Protein AF-A0AAV8Y360-F1 (afdb_monomer)

pLDDT: mean 82.11, std 10.15, range [37.44, 94.19]

Secondary structure (DSSP, 8-state):
--HHHHHHHHHHHHHHHHHHHHTT---HHHHHHHHHHHHHHHHHHHHGGGHHHHHHHHHHHHTTTS-HHHHHHHHH--GGGT--HHHHHHHHHTHHHHHHHHHHHHHHHS-GGGGGSHHHHTS-HHHHHHHHHHHHHHHHHHHHHHHHHHHHHHHHTTSS---GGG-EETTTEE-------------HHHHHHHHHHHHHHHHHHHHHHH-SHHHHHHHHHHTTTHHHHHHHHHHHHHHHHHHHHHHHHHHHHHHHHHHHHHHHHHT--

Mean predicted aligned error: 10.4 Å

Nearest PDB structures (foldseek):
  8erc-assembly1_A  TM=7.992E-01  e=5.474E-08  Homo sapiens
  3syv-assembly1_A  TM=2.009E-01  e=7.291E+00  Mus musculus

Structure (mmCIF, N/CA/C/O backbone):
data_AF-A0AAV8Y360-F1
#
_entry.id   AF-A0AAV8Y360-F1
#
loop_
_atom_site.group_PDB
_atom_site.id
_atom_site.type_symbol
_atom_site.label_atom_id
_atom_site.label_alt_id
_atom_site.label_comp_id
_atom_site.label_asym_id
_atom_site.label_entity_id
_atom_site.label_seq_id
_atom_site.pdbx_PDB_ins_code
_atom_site.Cartn_x
_atom_site.Cartn_y
_atom_site.Cartn_z
_atom_site.occupancy
_atom_site.B_iso_or_equiv
_atom_site.auth_seq_id
_atom_site.auth_comp_id
_atom_site.auth_asym_id
_atom_site.auth_atom_id
_atom_site.pdbx_PDB_model_num
ATOM 1 N N . MET A 1 1 ? -9.866 -17.337 -14.741 1.00 56.38 1 MET A N 1
ATOM 2 C CA . MET A 1 1 ? -9.796 -17.182 -13.273 1.00 56.38 1 MET A CA 1
ATOM 3 C C . MET A 1 1 ? -9.300 -18.501 -12.722 1.00 56.38 1 MET A C 1
ATOM 5 O O . MET A 1 1 ? -9.898 -19.520 -13.051 1.00 56.38 1 MET A O 1
ATOM 9 N N . ASN A 1 2 ? -8.164 -18.512 -12.027 1.00 79.94 2 ASN A N 1
ATOM 10 C CA . ASN A 1 2 ? -7.576 -19.758 -11.538 1.00 79.94 2 ASN A CA 1
ATOM 11 C C . ASN A 1 2 ? -8.386 -20.296 -10.351 1.00 79.94 2 ASN A C 1
ATOM 13 O O . ASN A 1 2 ? -9.113 -19.543 -9.704 1.00 79.94 2 ASN A O 1
ATOM 17 N N . ARG A 1 3 ? -8.254 -21.593 -10.045 1.00 79.94 3 ARG A N 1
ATOM 18 C CA . ARG A 1 3 ? -8.931 -22.223 -8.895 1.00 79.94 3 ARG A CA 1
ATOM 19 C C . ARG A 1 3 ? -8.648 -21.464 -7.591 1.00 79.94 3 ARG A C 1
ATOM 21 O O . ARG A 1 3 ? -9.573 -21.195 -6.834 1.00 79.94 3 ARG A O 1
ATOM 28 N N . GLU A 1 4 ? -7.400 -21.047 -7.400 1.00 78.38 4 GLU A N 1
ATOM 29 C CA . GLU A 1 4 ? -6.956 -20.254 -6.246 1.00 78.38 4 GLU A CA 1
ATOM 30 C C . GLU A 1 4 ? -7.661 -18.895 -6.150 1.00 78.38 4 GLU A C 1
ATOM 32 O O . GLU A 1 4 ? -8.083 -18.485 -5.071 1.00 78.38 4 GLU A O 1
ATOM 37 N N . ASP A 1 5 ? -7.862 -18.215 -7.284 1.00 78.31 5 ASP A N 1
ATOM 38 C CA . ASP A 1 5 ? -8.538 -16.914 -7.316 1.00 78.31 5 ASP A CA 1
ATOM 39 C C . ASP A 1 5 ? -10.009 -17.048 -6.890 1.00 78.31 5 ASP A C 1
ATOM 41 O O . ASP A 1 5 ? -10.537 -16.190 -6.184 1.00 78.31 5 ASP A O 1
ATOM 45 N N . VAL A 1 6 ? -10.666 -18.144 -7.294 1.00 83.19 6 VAL A N 1
ATOM 46 C CA . VAL A 1 6 ? -12.053 -18.445 -6.909 1.00 83.19 6 VAL A CA 1
ATOM 47 C C . VAL A 1 6 ? -12.140 -18.753 -5.417 1.00 83.19 6 VAL A C 1
ATOM 49 O O . VAL A 1 6 ? -12.984 -18.178 -4.733 1.00 83.19 6 VAL A O 1
ATOM 52 N N . VAL A 1 7 ? -11.251 -19.605 -4.894 1.00 85.88 7 VAL A N 1
ATOM 53 C CA . VAL A 1 7 ? -11.198 -19.930 -3.458 1.00 85.88 7 VAL A CA 1
ATOM 54 C C . VAL A 1 7 ? -10.973 -18.664 -2.630 1.00 85.88 7 VAL A C 1
ATOM 56 O O . VAL A 1 7 ? -11.700 -18.425 -1.664 1.00 85.88 7 VAL A O 1
ATOM 59 N N . TYR A 1 8 ? -10.037 -17.807 -3.043 1.00 80.94 8 TYR A N 1
ATOM 60 C CA . TYR A 1 8 ? -9.763 -16.536 -2.378 1.00 80.94 8 TYR A CA 1
ATOM 61 C C . TYR A 1 8 ? -10.980 -15.601 -2.390 1.00 80.94 8 TYR A C 1
ATOM 63 O O . TYR A 1 8 ? -11.356 -15.066 -1.346 1.00 80.94 8 TYR A O 1
ATOM 71 N N . LEU A 1 9 ? -11.637 -15.434 -3.543 1.00 82.31 9 LEU A N 1
ATOM 72 C CA . LEU A 1 9 ? -12.831 -14.594 -3.667 1.00 82.31 9 LEU A CA 1
ATOM 73 C C . LEU A 1 9 ? -13.979 -15.114 -2.786 1.00 82.31 9 LEU A C 1
ATOM 75 O O . LEU A 1 9 ? -14.618 -14.333 -2.081 1.00 82.31 9 LEU A O 1
ATOM 79 N N . CYS A 1 10 ? -14.218 -16.429 -2.784 1.00 87.69 10 CYS A N 1
ATOM 80 C CA . CYS A 1 10 ? -15.244 -17.062 -1.957 1.00 87.69 10 CYS A CA 1
ATOM 81 C C . CYS A 1 10 ? -14.972 -16.869 -0.461 1.00 87.69 10 CYS A C 1
ATOM 83 O O . CYS A 1 10 ? -15.883 -16.496 0.277 1.00 87.69 10 CYS A O 1
ATOM 85 N N . LEU A 1 11 ? -13.728 -17.064 -0.012 1.00 87.94 11 LEU A N 1
ATOM 86 C CA . LEU A 1 11 ? -13.339 -16.832 1.382 1.00 87.94 11 LEU A CA 1
ATOM 87 C C . LEU A 1 11 ? -13.484 -15.363 1.786 1.00 87.94 11 LEU A C 1
ATOM 89 O O . LEU A 1 11 ? -13.881 -15.064 2.914 1.00 87.94 11 LEU A O 1
ATOM 93 N N . LEU A 1 12 ? -13.200 -14.436 0.872 1.00 85.62 12 LEU A N 1
ATOM 94 C CA . LEU A 1 12 ? -13.319 -13.006 1.132 1.00 85.62 12 LEU A CA 1
ATOM 95 C C . LEU A 1 12 ? -14.789 -12.580 1.264 1.00 85.62 12 LEU A C 1
ATOM 97 O O . LEU A 1 12 ? -15.142 -11.872 2.209 1.00 85.62 12 LEU A O 1
ATOM 101 N N . LEU A 1 13 ? -15.662 -13.080 0.385 1.00 88.19 13 LEU A N 1
ATOM 102 C CA . LEU A 1 13 ? -17.112 -12.884 0.490 1.00 88.19 13 LEU A CA 1
ATOM 103 C C . LEU A 1 13 ? -17.672 -13.517 1.770 1.00 88.19 13 LEU A C 1
ATOM 105 O O . LEU A 1 13 ? -18.431 -12.871 2.493 1.00 88.19 13 LEU A O 1
ATOM 109 N N . PHE A 1 14 ? -17.244 -14.739 2.099 1.00 91.56 14 PHE A N 1
ATOM 110 C CA . PHE A 1 14 ? -17.588 -15.392 3.361 1.00 91.56 14 PHE A CA 1
ATOM 111 C C . PHE A 1 14 ? -17.178 -14.541 4.568 1.00 91.56 14 PHE A C 1
ATOM 113 O O . PHE A 1 14 ? -17.995 -14.310 5.454 1.00 91.56 14 PHE A O 1
ATOM 120 N N . SER A 1 15 ? -15.953 -14.008 4.582 1.00 89.94 15 SER A N 1
ATOM 121 C CA . SER A 1 15 ? -15.444 -13.172 5.678 1.00 89.94 15 SER A CA 1
ATOM 122 C C . SER A 1 15 ? -16.265 -11.895 5.862 1.00 89.94 15 SER A C 1
ATOM 124 O O . SER A 1 15 ? -16.499 -11.457 6.987 1.00 89.94 15 SER A O 1
ATOM 126 N N . MET A 1 16 ? -16.750 -11.317 4.764 1.00 88.31 16 MET A N 1
ATOM 127 C CA . MET A 1 16 ? -17.602 -10.132 4.784 1.00 88.31 16 MET A CA 1
ATOM 128 C C . MET A 1 16 ? -18.986 -10.426 5.388 1.00 88.31 16 MET A C 1
ATOM 130 O O . MET A 1 16 ? -19.471 -9.681 6.241 1.00 88.31 16 MET A O 1
ATOM 134 N N . VAL A 1 17 ? -19.609 -11.543 4.994 1.00 90.31 17 VAL A N 1
ATOM 135 C CA . VAL A 1 17 ? -20.896 -12.001 5.553 1.00 90.31 17 VAL A CA 1
ATOM 136 C C . VAL A 1 17 ? -20.739 -12.390 7.025 1.00 90.31 17 VAL A C 1
ATOM 138 O O . VAL A 1 17 ? -21.556 -12.009 7.870 1.00 90.31 17 VAL A O 1
ATOM 141 N N . PHE A 1 18 ? -19.656 -13.098 7.348 1.00 91.62 18 PHE A N 1
ATOM 142 C CA . PHE A 1 18 ? -19.306 -13.463 8.711 1.00 91.62 18 PHE A CA 1
ATOM 143 C C . PHE A 1 18 ? -19.107 -12.223 9.585 1.00 91.62 18 PHE A C 1
ATOM 145 O O . PHE A 1 18 ? -19.614 -12.206 10.699 1.00 91.62 18 PHE A O 1
ATOM 152 N N . GLY A 1 19 ? -18.474 -11.158 9.081 1.00 86.94 19 GLY A N 1
ATOM 153 C CA . GLY A 1 19 ? -18.311 -9.891 9.803 1.00 86.94 19 GLY A CA 1
ATOM 154 C C . GLY A 1 19 ? -19.639 -9.300 10.292 1.00 86.94 19 GLY A C 1
ATOM 155 O O . GLY A 1 19 ? -19.760 -8.918 11.458 1.00 86.94 19 GLY A O 1
ATOM 156 N N . VAL A 1 20 ? -20.677 -9.320 9.447 1.00 86.38 20 VAL A N 1
ATOM 157 C CA . VAL A 1 20 ? -22.027 -8.853 9.816 1.00 86.38 20 VAL A CA 1
ATOM 158 C C . VAL A 1 20 ? -22.647 -9.716 10.921 1.00 86.38 20 VAL A C 1
ATOM 160 O O . VAL A 1 20 ? -23.300 -9.190 11.825 1.00 86.38 20 VAL A O 1
ATOM 163 N N . CYS A 1 21 ? -22.434 -11.033 10.874 1.00 87.75 21 CYS A N 1
ATOM 164 C CA . CYS A 1 21 ? -22.911 -11.960 11.903 1.00 87.75 21 CYS A CA 1
ATOM 165 C C . CYS A 1 21 ? -22.134 -11.790 13.216 1.00 87.75 21 CYS A C 1
ATOM 167 O O . CYS A 1 21 ? -22.728 -11.687 14.288 1.00 87.75 21 CYS A O 1
ATOM 169 N N . TYR A 1 22 ? -20.811 -11.678 13.123 1.00 87.88 22 TYR A N 1
ATOM 170 C CA . TYR A 1 22 ? -19.878 -11.504 14.232 1.00 87.88 22 TYR A CA 1
ATOM 171 C C . TYR A 1 22 ? -20.180 -10.248 15.055 1.00 87.88 22 TYR A C 1
ATOM 173 O O . TYR A 1 22 ? -20.083 -10.245 16.282 1.00 87.88 22 TYR A O 1
ATOM 181 N N . ARG A 1 23 ? -20.638 -9.188 14.388 1.00 81.81 23 ARG A N 1
ATOM 182 C CA . ARG A 1 23 ? -21.063 -7.935 15.016 1.00 81.81 23 ARG A CA 1
ATOM 183 C C . ARG A 1 23 ? -22.310 -8.072 15.903 1.00 81.81 23 ARG A C 1
ATOM 185 O O . ARG A 1 23 ? -22.506 -7.233 16.777 1.00 81.81 23 ARG A O 1
ATOM 192 N N . ARG A 1 24 ? -23.142 -9.105 15.714 1.00 82.62 24 ARG A N 1
ATOM 193 C CA . ARG A 1 24 ? -24.347 -9.349 16.534 1.00 82.62 24 ARG A CA 1
ATOM 194 C C . ARG A 1 24 ? -24.052 -10.064 17.857 1.00 82.62 24 ARG A C 1
ATOM 196 O O . ARG A 1 24 ? -24.928 -10.116 18.715 1.00 82.62 24 ARG A O 1
ATOM 203 N N . ILE A 1 25 ? -22.845 -10.601 18.039 1.00 85.06 25 ILE A N 1
ATOM 204 C CA . ILE A 1 25 ? -22.447 -11.304 19.264 1.00 85.06 25 ILE A CA 1
ATOM 205 C C . ILE A 1 25 ? -22.145 -10.274 20.363 1.00 85.06 25 ILE A C 1
ATOM 207 O O . ILE A 1 25 ? -21.248 -9.445 20.210 1.00 85.06 25 ILE A O 1
ATOM 211 N N . HIS A 1 26 ? -22.891 -10.336 21.471 1.00 80.56 26 HIS A N 1
ATOM 212 C CA . HIS A 1 26 ? -22.741 -9.417 22.608 1.00 80.56 26 HIS A CA 1
ATOM 213 C C . HIS A 1 26 ? -21.736 -9.911 23.661 1.00 80.56 26 HIS A C 1
ATOM 215 O O . HIS A 1 26 ? -21.105 -9.105 24.339 1.00 80.56 26 HIS A O 1
ATOM 221 N N . ASP A 1 27 ? -21.583 -11.230 23.801 1.00 87.69 27 ASP A N 1
ATOM 222 C CA . ASP A 1 27 ? -20.675 -11.837 24.775 1.00 87.69 27 ASP A CA 1
ATOM 223 C C . ASP A 1 27 ? -19.214 -11.716 24.310 1.00 87.69 27 ASP A C 1
ATOM 225 O O . ASP A 1 27 ? -18.841 -12.206 23.241 1.00 87.69 27 ASP A O 1
ATOM 229 N N . VAL A 1 28 ? -18.385 -11.059 25.124 1.00 85.75 28 VAL A N 1
ATOM 230 C CA . VAL A 1 28 ? -16.983 -10.755 24.815 1.00 85.75 28 VAL A CA 1
ATOM 231 C C . VAL A 1 28 ? -16.128 -12.020 24.725 1.00 85.75 28 VAL A C 1
ATOM 233 O O . VAL A 1 28 ? -15.262 -12.106 23.850 1.00 85.75 28 VAL A 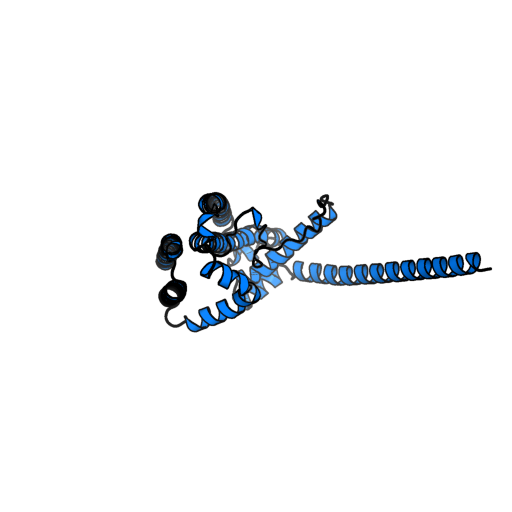O 1
ATOM 236 N N . ASP A 1 29 ? -16.343 -13.005 25.595 1.00 87.19 29 ASP A N 1
ATOM 237 C CA . ASP A 1 29 ? -15.501 -14.202 25.637 1.00 87.19 29 ASP A CA 1
ATOM 238 C C . ASP A 1 29 ? -15.886 -15.188 24.537 1.00 87.19 29 ASP A C 1
ATOM 240 O O . ASP A 1 29 ? -15.009 -15.776 23.893 1.00 87.19 29 ASP A O 1
ATOM 244 N N . TYR A 1 30 ? -17.181 -15.282 24.225 1.00 88.44 30 TYR A N 1
ATOM 245 C CA . TYR A 1 30 ? -17.639 -16.011 23.045 1.00 88.44 30 TYR A CA 1
ATOM 246 C C . TYR A 1 30 ? -17.145 -15.352 21.748 1.00 88.44 30 TYR A C 1
ATOM 248 O O . TYR A 1 30 ? -16.665 -16.038 20.841 1.00 88.44 30 TYR A O 1
ATOM 256 N N . LYS A 1 31 ? -17.171 -14.015 21.672 1.00 87.31 31 LYS A N 1
ATOM 257 C CA . LYS A 1 31 ? -16.680 -13.241 20.520 1.00 87.31 31 LYS A CA 1
ATOM 258 C C . LYS A 1 31 ? -15.180 -13.451 20.280 1.00 87.31 31 LYS A C 1
ATOM 260 O O . LYS A 1 31 ? -14.772 -13.708 19.151 1.00 87.31 31 LYS A O 1
ATOM 265 N N . LYS A 1 32 ? -14.353 -13.443 21.332 1.00 89.12 32 LYS A N 1
ATOM 266 C CA . LYS A 1 32 ? -12.912 -13.751 21.220 1.00 89.12 32 LYS A CA 1
ATOM 267 C C . LYS A 1 32 ? -12.664 -15.157 20.669 1.00 89.12 32 LYS A C 1
ATOM 269 O O . LYS A 1 32 ? -11.891 -15.310 19.725 1.00 89.12 32 LYS A O 1
ATOM 274 N N . LYS A 1 33 ? -13.316 -16.177 21.246 1.00 90.44 33 LYS A N 1
ATOM 275 C CA . LYS A 1 33 ? -13.124 -17.585 20.850 1.00 90.44 33 LYS A CA 1
ATOM 276 C C . LYS A 1 33 ? -13.570 -17.833 19.411 1.00 90.44 33 LYS A C 1
ATOM 278 O O . LYS A 1 33 ? -12.832 -18.440 18.642 1.00 90.44 33 LYS A O 1
ATOM 283 N N . THR A 1 34 ? -14.744 -17.329 19.037 1.00 90.75 34 THR A N 1
ATOM 284 C CA . THR A 1 34 ? -15.279 -17.477 17.674 1.00 90.75 34 THR A CA 1
ATOM 285 C C . THR A 1 34 ? -14.431 -16.748 16.636 1.00 90.75 34 THR A C 1
ATOM 287 O O . THR A 1 34 ? -14.108 -17.336 15.608 1.00 90.75 34 THR A O 1
ATOM 290 N N . GLY A 1 35 ? -14.002 -15.512 16.915 1.00 88.31 35 GLY A N 1
ATOM 291 C CA . GLY A 1 35 ? -13.119 -14.759 16.021 1.00 88.31 35 GLY A CA 1
ATOM 292 C C . GLY A 1 35 ? -11.764 -15.444 15.812 1.00 88.31 35 GLY A C 1
ATOM 293 O O . GLY A 1 35 ? -11.301 -15.555 14.678 1.00 88.31 35 GLY A O 1
ATOM 294 N N . ALA A 1 36 ? -11.158 -15.960 16.888 1.00 89.62 36 ALA A N 1
ATOM 295 C CA . ALA A 1 36 ? -9.893 -16.691 16.815 1.00 89.62 36 ALA A CA 1
ATOM 296 C C . ALA A 1 36 ? -10.025 -18.012 16.041 1.00 89.62 36 ALA A C 1
ATOM 298 O O . ALA A 1 36 ? -9.193 -18.300 15.182 1.00 89.62 36 ALA A O 1
ATOM 299 N N . LEU A 1 37 ? -11.083 -18.787 16.306 1.00 92.75 37 LEU A N 1
ATOM 300 C CA . LEU A 1 37 ? -11.334 -20.063 15.635 1.00 92.75 37 LEU A CA 1
ATOM 301 C C . LEU A 1 37 ? -11.537 -19.874 14.128 1.00 92.75 37 LEU A C 1
ATOM 303 O O . LEU A 1 37 ? -10.883 -20.544 13.334 1.00 92.75 37 LEU A O 1
ATOM 307 N N . VAL A 1 38 ? -12.409 -18.941 13.733 1.00 91.94 38 VAL A N 1
ATOM 308 C CA . VAL A 1 38 ? -12.700 -18.676 12.316 1.00 91.94 38 VAL A CA 1
ATOM 309 C C . VAL A 1 38 ? -11.475 -18.112 11.600 1.00 91.94 38 VAL A C 1
ATOM 311 O O . VAL A 1 38 ? -11.163 -18.553 10.498 1.00 91.94 38 VAL A O 1
ATOM 314 N N . GLY A 1 39 ? -10.732 -17.197 12.232 1.00 88.50 39 GLY A N 1
ATOM 315 C CA . GLY A 1 39 ? -9.494 -16.661 11.666 1.00 88.50 39 GLY A CA 1
ATOM 316 C C . GLY A 1 39 ? -8.432 -17.739 11.431 1.00 88.50 39 GLY A C 1
ATOM 317 O O . GLY A 1 39 ? -7.847 -17.798 10.351 1.00 88.50 39 GLY A O 1
ATOM 318 N N . LEU A 1 40 ? -8.215 -18.628 12.405 1.00 88.88 40 LEU A N 1
ATOM 319 C CA . LEU A 1 40 ? -7.247 -19.723 12.288 1.00 88.88 40 LEU A CA 1
ATOM 320 C C . LEU A 1 40 ? -7.668 -20.736 11.216 1.00 88.88 40 LEU A C 1
ATOM 322 O O . LEU A 1 40 ? -6.831 -21.177 10.433 1.00 88.88 40 LEU A O 1
ATOM 326 N N . LEU A 1 41 ? -8.965 -21.041 11.130 1.00 90.75 41 LEU A N 1
ATOM 327 C CA . LEU A 1 41 ? -9.524 -21.920 10.106 1.00 90.75 41 LEU A CA 1
ATOM 328 C C . LEU A 1 41 ? -9.324 -21.335 8.698 1.00 90.75 41 LEU A C 1
ATOM 330 O O . LEU A 1 41 ? -8.865 -22.046 7.809 1.00 90.75 41 LEU A O 1
ATOM 334 N N . ILE A 1 42 ? -9.581 -20.036 8.500 1.00 88.69 42 ILE A N 1
ATOM 335 C CA . ILE A 1 42 ? -9.333 -19.359 7.214 1.00 88.69 42 ILE A CA 1
ATOM 336 C C . ILE A 1 42 ? -7.846 -19.420 6.844 1.00 88.69 42 ILE A C 1
ATOM 338 O O . ILE A 1 42 ? -7.516 -19.752 5.707 1.00 88.69 42 ILE A O 1
ATOM 342 N N . ILE A 1 43 ? -6.940 -19.144 7.790 1.00 87.38 43 ILE A N 1
ATOM 343 C CA . ILE A 1 43 ? -5.489 -19.208 7.543 1.00 87.38 43 ILE A CA 1
ATOM 344 C C . ILE A 1 43 ? -5.068 -20.625 7.148 1.00 87.38 43 ILE A C 1
ATOM 346 O O . ILE A 1 43 ? -4.301 -20.787 6.201 1.00 87.38 43 ILE A O 1
ATOM 350 N N . PHE A 1 44 ? -5.594 -21.641 7.831 1.00 86.50 44 PHE A N 1
ATOM 351 C CA . PHE A 1 44 ? -5.293 -23.037 7.533 1.00 86.50 44 PHE A CA 1
ATOM 352 C C . PHE A 1 44 ? -5.783 -23.451 6.139 1.00 86.50 44 PHE A C 1
ATOM 354 O O . PHE A 1 44 ? -5.036 -24.092 5.403 1.00 86.50 44 PHE A O 1
ATOM 361 N N . ILE A 1 45 ? -6.994 -23.035 5.744 1.00 85.88 45 ILE A N 1
ATOM 362 C CA . ILE A 1 45 ? -7.537 -23.300 4.402 1.00 85.88 45 ILE A CA 1
ATOM 363 C C . ILE A 1 45 ? -6.690 -22.629 3.313 1.00 85.88 45 ILE A C 1
ATOM 365 O O . ILE A 1 45 ? -6.438 -23.245 2.283 1.00 85.88 45 ILE A O 1
ATOM 369 N N . VAL A 1 46 ? -6.253 -21.382 3.522 1.00 82.75 46 VAL A N 1
ATOM 370 C CA . VAL A 1 46 ? -5.506 -20.621 2.502 1.00 82.75 46 VAL A CA 1
ATOM 371 C C . VAL A 1 46 ? -4.049 -21.074 2.391 1.00 82.75 46 VAL A C 1
ATOM 373 O O . VAL A 1 46 ? -3.532 -21.189 1.285 1.00 82.75 46 VAL A O 1
ATOM 376 N N . SER A 1 47 ? -3.368 -21.309 3.517 1.00 80.56 47 SER A N 1
ATOM 377 C CA . SER A 1 47 ? -1.912 -21.530 3.537 1.00 80.56 47 SER A CA 1
ATOM 378 C C . SER A 1 47 ? -1.477 -22.982 3.723 1.00 80.56 47 SER A C 1
ATOM 380 O O . SER A 1 47 ? -0.292 -23.278 3.543 1.00 80.56 47 SER A O 1
ATOM 382 N N . GLY A 1 48 ? -2.372 -23.890 4.125 1.00 81.25 48 GLY A N 1
ATOM 383 C CA . GLY A 1 48 ? -2.026 -25.285 4.405 1.00 81.25 48 GLY A CA 1
ATOM 384 C C . GLY A 1 48 ? -0.820 -25.416 5.352 1.00 81.25 48 GLY A C 1
ATOM 385 O O . GLY A 1 48 ? -0.794 -24.831 6.438 1.00 81.25 48 GLY A O 1
ATOM 386 N N . LEU A 1 49 ? 0.220 -26.147 4.929 1.00 71.50 49 LEU A N 1
ATOM 387 C CA . LEU A 1 49 ? 1.437 -26.417 5.718 1.00 71.50 49 LEU A CA 1
ATOM 388 C C . LEU A 1 49 ? 2.312 -25.174 5.990 1.00 71.50 49 LEU A C 1
ATOM 390 O O . LEU A 1 49 ? 3.063 -25.160 6.962 1.00 71.50 49 LEU A O 1
ATOM 394 N N . HIS A 1 50 ? 2.179 -24.095 5.210 1.00 79.44 50 HIS A N 1
ATOM 395 C CA . HIS A 1 50 ? 2.931 -22.847 5.418 1.00 79.44 50 HIS A CA 1
ATOM 396 C C . HIS A 1 50 ? 2.232 -21.849 6.363 1.00 79.44 50 HIS A C 1
ATOM 398 O O . HIS A 1 50 ? 2.638 -20.688 6.465 1.00 79.44 50 HIS A O 1
ATOM 404 N N . SER A 1 51 ? 1.205 -22.288 7.101 1.00 79.00 51 SER A N 1
ATOM 405 C CA . SER A 1 51 ? 0.418 -21.441 8.013 1.00 79.00 51 SER A CA 1
ATOM 406 C C . SER A 1 51 ? 1.264 -20.698 9.058 1.00 79.00 51 SER A C 1
ATOM 408 O O . SER A 1 51 ? 0.987 -19.539 9.368 1.00 79.00 51 SER A O 1
ATOM 410 N N . VAL A 1 52 ? 2.339 -21.317 9.559 1.00 83.75 52 VAL A N 1
ATOM 411 C CA . VAL A 1 52 ? 3.214 -20.715 10.584 1.00 83.75 52 VAL A CA 1
ATOM 412 C C . VAL A 1 52 ? 3.961 -19.493 10.048 1.00 83.75 52 VAL A C 1
ATOM 414 O O . VAL A 1 52 ? 3.996 -18.453 10.704 1.00 83.75 52 VAL A O 1
ATOM 417 N N . HIS A 1 53 ? 4.509 -19.583 8.833 1.00 83.94 53 HIS A N 1
ATOM 418 C CA . HIS A 1 53 ? 5.217 -18.465 8.207 1.00 83.9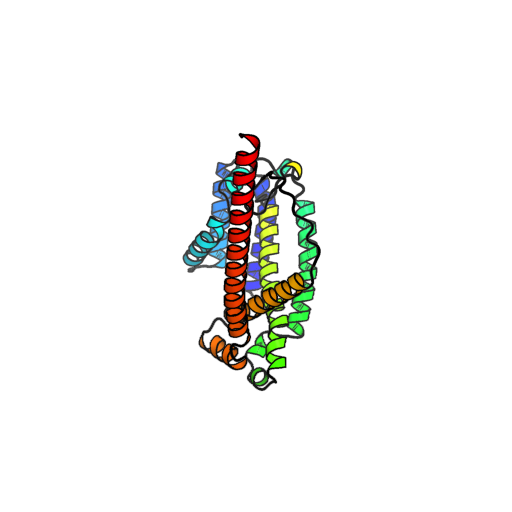4 53 HIS A CA 1
ATOM 419 C C . HIS A 1 53 ? 4.290 -17.254 8.016 1.00 83.94 53 HIS A C 1
ATOM 421 O O . HIS A 1 53 ? 4.679 -16.111 8.272 1.00 83.94 53 HIS A O 1
ATOM 427 N N . VAL A 1 54 ? 3.037 -17.499 7.619 1.00 83.88 54 VAL A N 1
ATOM 428 C CA . VAL A 1 54 ? 2.038 -16.437 7.436 1.00 83.88 54 VAL A CA 1
ATOM 429 C C . VAL A 1 54 ? 1.664 -15.783 8.763 1.00 83.88 54 VAL A C 1
ATOM 431 O O . VAL A 1 54 ? 1.627 -14.556 8.833 1.00 83.88 54 VAL A O 1
ATOM 434 N N . LEU A 1 55 ? 1.472 -16.560 9.831 1.00 84.81 55 LEU A N 1
ATOM 435 C CA . LEU A 1 55 ? 1.192 -16.016 11.163 1.00 84.81 55 LEU A CA 1
ATOM 436 C C . LEU A 1 55 ? 2.322 -15.114 11.672 1.00 84.81 55 LEU A C 1
ATOM 438 O O . LEU A 1 55 ? 2.055 -13.998 12.120 1.00 84.81 55 LEU A O 1
ATOM 442 N N . ILE A 1 56 ? 3.577 -15.558 11.549 1.00 87.88 56 ILE A N 1
ATOM 443 C CA . ILE A 1 56 ? 4.752 -14.767 11.947 1.00 87.88 56 ILE A CA 1
ATOM 444 C C . ILE A 1 56 ? 4.818 -13.466 11.139 1.00 87.88 56 ILE A C 1
ATOM 446 O O . ILE A 1 56 ? 4.970 -12.382 11.705 1.00 87.88 56 ILE A O 1
ATOM 450 N N . THR A 1 57 ? 4.637 -13.555 9.819 1.00 85.50 57 THR A N 1
ATOM 451 C CA . THR A 1 57 ? 4.679 -12.389 8.926 1.00 85.50 57 THR A CA 1
ATOM 452 C C . THR A 1 57 ? 3.580 -11.380 9.261 1.00 85.50 57 THR A C 1
ATOM 454 O O . THR A 1 57 ? 3.839 -10.177 9.310 1.00 85.50 57 THR A O 1
ATOM 457 N N . VAL A 1 58 ? 2.355 -11.842 9.526 1.00 83.31 58 VAL A N 1
ATOM 458 C CA . VAL A 1 58 ? 1.236 -10.970 9.910 1.00 83.31 58 VAL A CA 1
ATOM 459 C C . VAL A 1 58 ? 1.492 -10.324 11.267 1.00 83.31 58 VAL A C 1
ATOM 461 O O . VAL A 1 58 ? 1.268 -9.125 11.411 1.00 83.31 58 VAL A O 1
ATOM 464 N N . PHE A 1 59 ? 2.003 -11.072 12.245 1.00 84.81 59 PHE A N 1
ATOM 465 C CA . PHE A 1 59 ? 2.297 -10.539 13.573 1.00 84.81 59 PHE A CA 1
ATOM 466 C C . PHE A 1 59 ? 3.327 -9.405 13.514 1.00 84.81 59 PHE A C 1
ATOM 468 O O . PHE A 1 59 ? 3.067 -8.312 14.016 1.00 84.81 59 PHE A O 1
ATOM 475 N N . ILE A 1 60 ? 4.450 -9.622 12.822 1.00 87.12 60 ILE A N 1
ATOM 476 C CA . ILE A 1 60 ? 5.508 -8.613 12.664 1.00 87.12 60 ILE A CA 1
ATOM 477 C C . ILE A 1 60 ? 4.977 -7.364 11.950 1.00 87.12 60 ILE A C 1
ATOM 479 O O . ILE A 1 60 ? 5.269 -6.242 12.363 1.00 87.12 60 ILE A O 1
ATOM 483 N N . ASN A 1 61 ? 4.177 -7.541 10.894 1.00 80.38 61 ASN A N 1
ATOM 484 C CA . ASN A 1 61 ? 3.715 -6.421 10.077 1.00 80.38 61 ASN A CA 1
ATOM 485 C C . ASN A 1 61 ? 2.511 -5.677 10.660 1.00 80.38 61 ASN A C 1
ATOM 487 O O . ASN A 1 61 ? 2.406 -4.480 10.436 1.00 80.38 61 ASN A O 1
ATOM 491 N N . ALA A 1 62 ? 1.592 -6.331 11.373 1.00 76.88 62 ALA A N 1
ATOM 492 C CA . ALA A 1 62 ? 0.352 -5.706 11.844 1.00 76.88 62 ALA A CA 1
ATOM 493 C C . ALA A 1 62 ? 0.458 -5.169 13.279 1.00 76.88 62 ALA A C 1
ATOM 495 O O . ALA A 1 62 ? -0.097 -4.108 13.582 1.00 76.88 62 ALA A O 1
ATOM 496 N N . CYS A 1 63 ? 1.185 -5.866 14.157 1.00 77.88 63 CYS A N 1
ATOM 497 C CA . CYS A 1 63 ? 1.259 -5.534 15.581 1.00 77.88 63 CYS A CA 1
ATOM 498 C C . CYS A 1 63 ? 1.779 -4.107 15.873 1.00 77.88 63 CYS A C 1
ATOM 500 O O . CYS A 1 63 ? 1.233 -3.469 16.773 1.00 77.88 63 CYS A O 1
ATOM 502 N N . PRO A 1 64 ? 2.749 -3.536 15.124 1.00 79.19 64 PRO A N 1
ATOM 503 C CA . PRO A 1 64 ? 3.224 -2.170 15.375 1.00 79.19 64 PRO A CA 1
ATOM 504 C C . PRO A 1 64 ? 2.198 -1.071 15.060 1.00 79.19 64 PRO A C 1
ATOM 506 O O . PRO A 1 64 ? 2.277 0.028 15.613 1.00 79.19 64 PRO A O 1
ATOM 509 N N . TYR A 1 65 ? 1.248 -1.334 14.157 1.00 75.25 65 TYR A N 1
ATOM 510 C CA . TYR A 1 65 ? 0.301 -0.321 13.677 1.00 75.25 65 TYR A CA 1
ATOM 511 C C . TYR A 1 65 ? -1.021 -0.325 14.445 1.00 75.25 65 TYR A C 1
ATOM 513 O O . TYR A 1 65 ? -1.684 0.712 14.524 1.00 75.25 65 TYR A O 1
ATOM 521 N N . TYR A 1 66 ? -1.406 -1.465 15.022 1.00 74.50 66 TYR A N 1
ATOM 522 C CA . TYR A 1 66 ? -2.636 -1.594 15.795 1.00 74.50 66 TYR A CA 1
ATOM 523 C C . TYR A 1 66 ? -2.392 -1.314 17.276 1.00 74.50 66 TYR A C 1
ATOM 525 O O . TYR A 1 66 ? -1.761 -2.089 17.990 1.00 74.50 66 TYR A O 1
ATOM 533 N N . ARG A 1 67 ? -2.957 -0.211 17.776 1.00 80.06 67 ARG A N 1
ATOM 534 C CA . ARG A 1 67 ? -2.964 0.060 19.215 1.00 80.06 67 ARG A CA 1
ATOM 535 C C . ARG A 1 67 ? -3.871 -0.947 19.930 1.00 80.06 67 ARG A C 1
ATOM 537 O O . ARG A 1 67 ? -5.014 -1.144 19.523 1.00 80.06 67 ARG A O 1
ATOM 544 N N . TYR A 1 68 ? -3.403 -1.509 21.047 1.00 80.38 68 TYR A N 1
ATOM 545 C CA . TYR A 1 68 ? -4.178 -2.453 21.869 1.00 80.38 68 TYR A CA 1
ATOM 546 C C . TYR A 1 68 ? -5.554 -1.904 22.297 1.00 80.38 68 TYR A C 1
ATOM 548 O O . TYR A 1 68 ? -6.536 -2.639 22.369 1.00 80.38 68 TYR A O 1
ATOM 556 N N . THR A 1 69 ? -5.663 -0.585 22.486 1.00 78.56 69 THR A N 1
ATOM 557 C CA . THR A 1 69 ? -6.934 0.093 22.784 1.00 78.56 69 THR A CA 1
ATOM 558 C C . THR A 1 69 ? -7.972 -0.089 21.677 1.00 78.56 69 THR A C 1
ATOM 560 O O . THR A 1 69 ? -9.139 -0.296 21.977 1.00 78.56 69 THR A O 1
ATOM 563 N N . THR A 1 70 ? -7.556 -0.065 20.407 1.00 80.44 70 THR A N 1
ATOM 564 C CA . THR A 1 70 ? -8.441 -0.257 19.248 1.00 80.4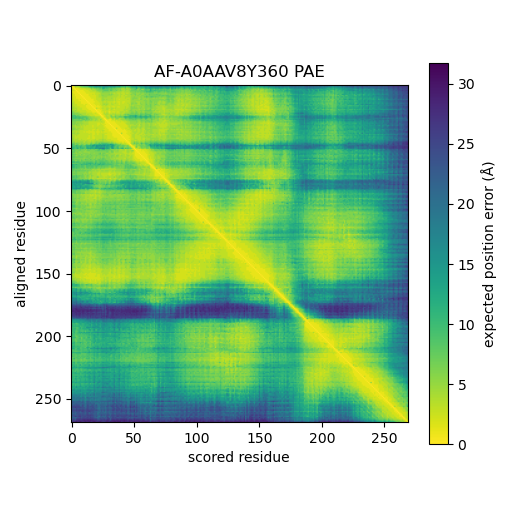4 70 THR A CA 1
ATOM 565 C C . THR A 1 70 ? -9.036 -1.665 19.242 1.00 80.44 70 THR A C 1
ATOM 567 O O . THR A 1 70 ? -10.210 -1.846 18.930 1.00 80.44 70 THR A O 1
ATOM 570 N N . TYR A 1 71 ? -8.241 -2.664 19.635 1.00 83.00 71 TYR A N 1
ATOM 571 C CA . TYR A 1 71 ? -8.704 -4.043 19.784 1.00 83.00 71 TYR A CA 1
ATOM 572 C C . TYR A 1 71 ? -9.718 -4.186 20.930 1.00 83.00 71 TYR A C 1
ATOM 574 O O . TYR A 1 71 ? -10.786 -4.771 20.738 1.00 83.00 71 TYR A O 1
ATOM 582 N N . LEU A 1 72 ? -9.420 -3.608 22.100 1.00 81.56 72 LEU A N 1
ATOM 583 C CA . LEU A 1 72 ? -10.328 -3.621 23.250 1.00 81.56 72 LEU A CA 1
ATOM 584 C C . LEU A 1 72 ? -11.641 -2.879 22.977 1.00 81.56 72 LEU A C 1
ATOM 586 O O . LEU A 1 72 ? -12.707 -3.369 23.351 1.00 81.56 72 LEU A O 1
ATOM 590 N N . ASP A 1 73 ? -11.579 -1.732 22.301 1.00 81.19 73 ASP A N 1
ATOM 591 C CA . ASP A 1 73 ? -12.750 -0.948 21.904 1.00 81.19 73 ASP A CA 1
ATOM 592 C C . ASP A 1 73 ? -13.692 -1.767 21.013 1.00 81.19 73 ASP A C 1
ATOM 594 O O . ASP A 1 73 ? -14.897 -1.790 21.245 1.00 81.19 73 ASP A O 1
ATOM 598 N N . HIS A 1 74 ? -13.141 -2.489 20.035 1.00 82.88 74 HIS A N 1
ATOM 599 C CA . HIS A 1 74 ? -13.904 -3.353 19.131 1.00 82.88 74 HIS A CA 1
ATOM 600 C C . HIS A 1 74 ? -14.606 -4.528 19.852 1.00 82.88 74 HIS A C 1
ATOM 602 O O . HIS A 1 74 ? -15.657 -5.012 19.411 1.00 82.88 74 HIS A O 1
ATOM 608 N N . LEU A 1 75 ? -14.033 -5.015 20.956 1.00 82.50 75 LEU A N 1
ATOM 609 C CA . LEU A 1 75 ? -14.609 -6.115 21.730 1.00 82.50 75 LEU A CA 1
ATOM 610 C C . LEU A 1 75 ? -15.650 -5.649 22.745 1.00 82.50 75 LEU A C 1
ATOM 612 O O . LEU A 1 75 ? -16.681 -6.295 22.887 1.00 82.50 75 LEU A O 1
ATOM 616 N N . THR A 1 76 ? -15.370 -4.560 23.458 1.00 78.69 76 THR A N 1
ATOM 617 C CA . THR A 1 76 ? -16.132 -4.165 24.651 1.00 78.69 76 THR A CA 1
ATOM 618 C C . THR A 1 76 ? -17.207 -3.123 24.370 1.00 78.69 76 THR A C 1
ATOM 620 O O . THR A 1 76 ? -18.221 -3.094 25.064 1.00 78.69 76 THR A O 1
ATOM 623 N N . LYS A 1 77 ? -17.016 -2.256 23.366 1.00 77.00 77 LYS A N 1
ATOM 624 C CA . LYS A 1 77 ? -17.905 -1.111 23.150 1.00 77.00 77 LYS A CA 1
ATOM 625 C C . LYS A 1 77 ? -18.928 -1.402 22.052 1.00 77.00 77 LYS A C 1
ATOM 627 O O . LYS A 1 77 ? -18.555 -1.832 20.959 1.00 77.00 77 LYS A O 1
ATOM 632 N N . PRO A 1 78 ? -20.221 -1.101 22.271 1.00 71.94 78 PRO A N 1
ATOM 633 C CA . PRO A 1 78 ? -21.271 -1.326 21.285 1.00 71.94 78 PRO A CA 1
ATOM 634 C C . PRO A 1 78 ? -21.314 -0.204 20.232 1.00 71.94 78 PRO A C 1
ATOM 636 O O . PRO A 1 78 ? -22.381 0.326 19.922 1.00 71.94 78 PRO A O 1
ATOM 639 N N . TYR A 1 79 ? -20.162 0.174 19.662 1.00 70.19 79 TYR A N 1
ATOM 640 C CA . TYR A 1 79 ? -20.096 1.217 18.626 1.00 70.19 79 TYR A CA 1
ATOM 641 C C . TYR A 1 79 ? -20.913 0.865 17.380 1.00 70.19 79 TYR A C 1
ATOM 643 O O . TYR A 1 79 ? -21.387 1.763 16.690 1.00 70.19 79 TYR A O 1
ATOM 651 N N . TYR A 1 80 ? -21.226 -0.420 17.207 1.00 68.88 80 TYR A N 1
ATOM 652 C CA . TYR A 1 80 ? -22.151 -0.917 16.201 1.00 68.88 80 TYR A CA 1
ATOM 653 C C . TYR A 1 80 ? -23.553 -0.283 16.221 1.00 68.88 80 TYR A C 1
ATOM 655 O O . TYR A 1 80 ? -24.280 -0.390 15.236 1.00 68.88 80 TYR A O 1
ATOM 663 N N . LYS A 1 81 ? -23.991 0.314 17.333 1.00 72.75 81 LYS A N 1
ATOM 664 C CA . LYS A 1 81 ? -25.304 0.976 17.405 1.00 72.75 81 LYS A CA 1
ATOM 665 C C . LYS A 1 81 ? -25.285 2.397 16.844 1.00 72.75 81 LYS A C 1
ATOM 667 O O . LYS A 1 81 ? -26.331 2.904 16.462 1.00 72.75 81 LYS A O 1
ATOM 672 N N . TYR A 1 82 ? -24.113 3.024 16.817 1.00 69.81 82 TYR A N 1
ATOM 673 C CA . TYR A 1 82 ? -23.942 4.452 16.541 1.00 69.81 82 TYR A CA 1
ATOM 674 C C . TYR A 1 82 ? -23.083 4.716 15.301 1.00 69.81 82 TYR A C 1
ATOM 676 O O . TYR A 1 82 ? -22.747 5.864 15.021 1.00 69.81 82 TYR A O 1
ATOM 684 N N . ASP A 1 83 ? -22.690 3.663 14.583 1.00 74.25 83 ASP A N 1
ATOM 685 C CA . ASP A 1 83 ? -21.871 3.764 13.383 1.00 74.25 83 ASP A CA 1
ATOM 686 C C . ASP A 1 83 ? -22.706 3.614 12.098 1.00 74.25 83 ASP A C 1
ATOM 688 O O . ASP A 1 83 ? -23.676 2.857 12.026 1.00 74.25 83 ASP A O 1
ATOM 692 N N . ASN A 1 84 ? -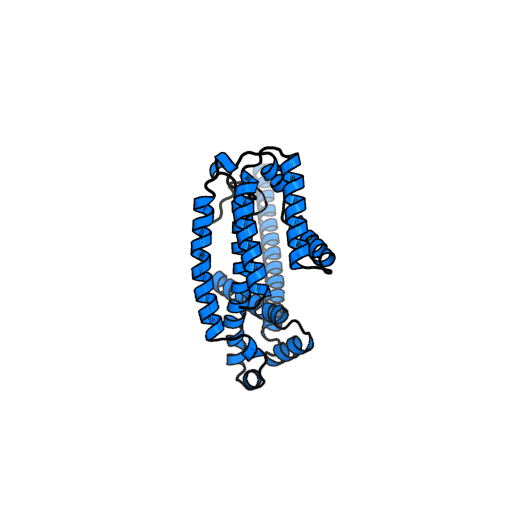22.300 4.338 11.054 1.00 81.81 84 ASN A N 1
ATOM 693 C CA . ASN A 1 84 ? -22.908 4.274 9.725 1.00 81.81 84 ASN A CA 1
ATOM 694 C C . ASN A 1 84 ? -22.098 3.343 8.811 1.00 81.81 84 ASN A C 1
ATOM 696 O O . ASN A 1 84 ? -21.607 3.751 7.755 1.00 81.81 84 ASN A O 1
ATOM 700 N N . TYR A 1 85 ? -21.933 2.071 9.203 1.00 84.81 85 TYR A N 1
ATOM 701 C CA . TYR A 1 85 ? -21.087 1.134 8.445 1.00 84.81 85 TYR A CA 1
ATOM 702 C C . TYR A 1 85 ? -21.509 0.976 6.980 1.00 84.81 85 TYR A C 1
ATOM 704 O O . TYR A 1 85 ? -20.646 0.830 6.120 1.00 84.81 85 TYR A O 1
ATOM 712 N N . LYS A 1 86 ? -22.815 1.036 6.674 1.00 85.75 86 LYS A N 1
ATOM 713 C CA . LYS A 1 86 ? -23.328 0.927 5.297 1.00 85.75 86 LYS A CA 1
ATOM 714 C C . LYS A 1 86 ? -22.811 2.057 4.413 1.00 85.75 86 LYS A C 1
ATOM 716 O O . LYS A 1 86 ? -22.395 1.811 3.288 1.00 85.75 86 LYS A O 1
ATOM 721 N N . GLU A 1 87 ? -22.808 3.281 4.928 1.00 86.81 87 GLU A N 1
ATOM 722 C CA . GLU A 1 87 ? -22.323 4.446 4.191 1.00 86.81 87 GLU A CA 1
ATOM 723 C C . GLU A 1 87 ? -20.807 4.362 3.971 1.00 86.81 87 GLU A C 1
ATOM 725 O O . GLU A 1 87 ? -20.324 4.566 2.855 1.00 86.81 87 GLU A O 1
ATOM 730 N N . ALA A 1 88 ? -20.055 3.989 5.013 1.00 85.19 88 ALA A N 1
ATOM 731 C CA . ALA A 1 88 ? -18.616 3.751 4.913 1.00 85.19 88 ALA A CA 1
ATOM 732 C C . ALA A 1 88 ? -18.290 2.649 3.889 1.00 85.19 88 ALA A C 1
ATOM 734 O O . ALA A 1 88 ? -17.367 2.797 3.086 1.00 85.19 88 ALA A O 1
ATOM 735 N N . LEU A 1 89 ? -19.087 1.578 3.875 1.00 87.06 89 LEU A N 1
ATOM 736 C CA . LEU A 1 89 ? -18.946 0.467 2.944 1.00 87.06 89 LEU A CA 1
ATOM 737 C C . LEU A 1 89 ? -19.236 0.889 1.502 1.00 87.06 89 LEU A C 1
ATOM 739 O O . LEU A 1 89 ? -18.449 0.580 0.613 1.00 87.06 89 LEU A O 1
ATOM 743 N N . LEU A 1 90 ? -20.324 1.629 1.269 1.00 87.44 90 LEU A N 1
ATOM 744 C CA . LEU A 1 90 ? -20.709 2.104 -0.062 1.00 87.44 90 LEU A CA 1
ATOM 745 C C . LEU A 1 90 ? -19.651 3.033 -0.664 1.00 87.44 90 LEU A C 1
ATOM 747 O O . LEU A 1 90 ? -19.286 2.866 -1.826 1.00 87.44 90 LEU A O 1
ATOM 751 N N . LYS A 1 91 ? -19.084 3.952 0.131 1.00 87.75 91 LYS A N 1
ATOM 752 C CA . LYS A 1 91 ? -17.987 4.831 -0.318 1.00 87.75 91 LYS A CA 1
ATOM 753 C C . LYS A 1 91 ? -16.785 4.035 -0.839 1.00 87.75 91 LYS A C 1
ATOM 755 O O . LYS A 1 91 ? -16.178 4.424 -1.833 1.00 87.75 91 LYS A O 1
ATOM 760 N N . LYS A 1 92 ? -16.447 2.916 -0.191 1.00 88.88 92 LYS A N 1
ATOM 761 C CA . LYS A 1 92 ? -15.350 2.027 -0.612 1.00 88.88 92 LYS A CA 1
ATOM 762 C C . LYS A 1 92 ? -15.751 1.122 -1.772 1.00 88.88 92 LYS A C 1
ATOM 764 O O . LYS A 1 92 ? -14.937 0.880 -2.657 1.00 88.88 92 LYS A O 1
ATOM 769 N N . LEU A 1 93 ? -17.008 0.685 -1.812 1.00 89.12 93 LEU A N 1
ATOM 770 C CA . LEU A 1 93 ? -17.536 -0.137 -2.892 1.00 89.12 93 LEU A CA 1
ATOM 771 C C . LEU A 1 93 ? -17.487 0.596 -4.237 1.00 89.12 93 LEU A C 1
ATOM 773 O O . LEU A 1 93 ? -17.111 -0.029 -5.217 1.00 89.12 93 LEU A O 1
ATOM 777 N N . TYR A 1 94 ? -17.764 1.906 -4.294 1.00 87.50 94 TYR A N 1
ATOM 778 C CA . TYR A 1 94 ? -17.616 2.697 -5.530 1.00 87.50 94 TYR A CA 1
ATOM 779 C C . TYR A 1 94 ? -16.161 2.834 -6.009 1.00 87.50 94 TYR A C 1
ATOM 781 O O . TYR A 1 94 ? -15.916 3.030 -7.198 1.00 87.50 94 TYR A O 1
ATOM 789 N N . LEU A 1 95 ? -15.180 2.698 -5.111 1.00 87.06 95 LEU A N 1
ATOM 790 C CA . LEU A 1 95 ? -13.759 2.770 -5.461 1.00 87.06 95 LEU A CA 1
ATOM 791 C C . LEU A 1 95 ? -13.261 1.486 -6.151 1.00 87.06 95 LEU A C 1
ATOM 793 O O . LEU A 1 95 ? -12.359 1.554 -6.983 1.00 87.06 95 LEU A O 1
ATOM 797 N N . ILE A 1 96 ? -13.861 0.333 -5.843 1.00 87.81 96 ILE A N 1
ATOM 798 C CA . ILE A 1 96 ? -13.526 -0.976 -6.430 1.00 87.81 96 ILE A CA 1
ATOM 799 C C . ILE A 1 96 ? -13.685 -0.998 -7.962 1.00 87.81 96 ILE A C 1
ATOM 801 O O . ILE A 1 96 ? -12.702 -1.313 -8.634 1.00 87.81 96 ILE A O 1
ATOM 805 N N . PRO A 1 97 ? -14.844 -0.652 -8.564 1.00 87.25 97 PRO A N 1
ATOM 806 C CA . PRO A 1 97 ? -14.994 -0.675 -10.016 1.00 87.25 97 PRO A CA 1
ATOM 807 C C . PRO A 1 97 ? -14.085 0.351 -10.701 1.00 87.25 97 PRO A C 1
ATOM 809 O O . PRO A 1 97 ? -13.554 0.063 -11.770 1.00 87.25 97 PRO A O 1
ATOM 812 N N . LEU A 1 98 ? -13.826 1.504 -10.070 1.00 89.06 98 LEU A N 1
ATOM 813 C CA . LEU A 1 98 ? -12.889 2.503 -10.592 1.00 89.06 98 LEU A CA 1
ATOM 814 C C . LEU A 1 98 ? -11.449 1.967 -10.638 1.00 89.06 98 LEU A C 1
ATOM 816 O O . LEU A 1 98 ? -10.802 2.021 -11.683 1.00 89.06 98 LEU A O 1
ATOM 820 N N . LEU A 1 99 ? -10.952 1.414 -9.525 1.00 86.69 99 LEU A N 1
ATOM 821 C CA . LEU A 1 99 ? -9.643 0.752 -9.476 1.00 86.69 99 LEU A CA 1
ATOM 822 C C . LEU A 1 99 ? -9.567 -0.406 -10.482 1.00 86.69 99 LEU A C 1
ATOM 824 O O . LEU A 1 99 ? -8.505 -0.653 -11.048 1.00 86.69 99 LEU A O 1
ATOM 828 N N . GLY A 1 100 ? -10.690 -1.084 -10.726 1.00 87.94 100 GLY A N 1
ATOM 829 C CA . GLY A 1 100 ? -10.795 -2.258 -11.596 1.00 87.94 100 GLY A CA 1
ATOM 830 C C . GLY A 1 100 ? -10.709 -1.905 -13.051 1.00 87.94 100 GLY A C 1
ATOM 831 O O . GLY A 1 100 ? -9.907 -2.495 -13.765 1.00 87.94 100 GLY A O 1
ATOM 832 N N . GLY A 1 101 ? -11.457 -0.884 -13.463 1.00 90.00 101 GLY A N 1
ATOM 833 C CA . GLY A 1 101 ? -11.341 -0.315 -14.797 1.00 90.00 101 GLY A CA 1
ATOM 834 C C . GLY A 1 101 ? -9.907 0.129 -15.077 1.00 90.00 101 GLY A C 1
ATOM 835 O O . GLY A 1 101 ? -9.330 -0.279 -16.080 1.00 90.00 101 GLY A O 1
ATOM 836 N N . ILE A 1 102 ? -9.285 0.871 -14.150 1.00 89.38 102 ILE A N 1
ATOM 837 C CA . ILE A 1 102 ? -7.885 1.305 -14.291 1.00 89.38 102 ILE A CA 1
ATOM 838 C C . ILE A 1 102 ? -6.939 0.102 -14.404 1.00 89.38 102 ILE A C 1
ATOM 840 O O . ILE A 1 102 ? -6.057 0.096 -15.265 1.00 89.38 102 ILE A O 1
ATOM 844 N N . HIS A 1 103 ? -7.117 -0.918 -13.563 1.00 89.69 103 HIS A N 1
ATOM 845 C CA . HIS A 1 103 ? -6.295 -2.125 -13.591 1.00 89.69 103 HIS A CA 1
ATOM 846 C C . HIS A 1 103 ? -6.431 -2.878 -14.917 1.00 89.69 103 HIS A C 1
ATOM 848 O O . HIS A 1 103 ? -5.419 -3.200 -15.529 1.00 89.69 103 HIS A O 1
ATOM 854 N N . LEU A 1 104 ? -7.658 -3.115 -15.385 1.00 89.94 104 LEU A N 1
ATOM 855 C CA . LEU A 1 104 ? -7.929 -3.840 -16.627 1.00 89.94 104 LEU A CA 1
ATOM 856 C C . LEU A 1 104 ? -7.389 -3.093 -17.845 1.00 89.94 104 LEU A C 1
ATOM 858 O O . LEU A 1 104 ? -6.698 -3.694 -18.661 1.00 89.94 104 LEU A O 1
ATOM 862 N N . ILE A 1 105 ? -7.633 -1.781 -17.936 1.00 91.12 105 ILE A N 1
ATOM 863 C CA . ILE A 1 105 ? -7.113 -0.942 -19.024 1.00 91.12 105 ILE A CA 1
ATOM 864 C C . ILE A 1 105 ? -5.586 -1.007 -19.036 1.00 91.12 105 ILE A C 1
ATOM 866 O O . ILE A 1 105 ? -4.979 -1.332 -20.053 1.00 91.12 105 ILE A O 1
ATOM 870 N N . THR A 1 106 ? -4.950 -0.746 -17.893 1.00 90.25 106 THR A N 1
ATOM 871 C CA . THR A 1 106 ? -3.486 -0.691 -17.835 1.00 90.25 106 THR A CA 1
ATOM 872 C C . THR A 1 106 ? -2.865 -2.067 -18.075 1.00 90.25 106 THR A C 1
ATOM 874 O O . THR A 1 106 ? -1.861 -2.166 -18.771 1.00 90.25 106 THR A O 1
ATOM 877 N N . SER A 1 107 ? -3.479 -3.135 -17.560 1.00 89.50 107 SER A N 1
ATOM 878 C CA . SER A 1 107 ? -3.001 -4.507 -17.749 1.00 89.50 107 SER A CA 1
ATOM 879 C C . SER A 1 107 ? -3.200 -5.019 -19.176 1.00 89.50 107 SER A C 1
ATOM 881 O O . SER A 1 107 ? -2.460 -5.911 -19.585 1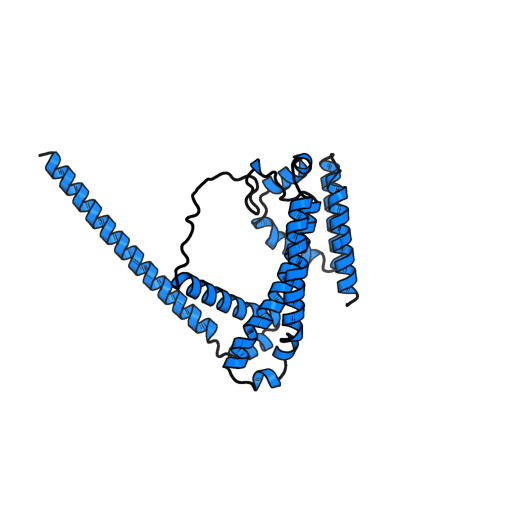.00 89.50 107 SER A O 1
ATOM 883 N N . TYR A 1 108 ? -4.185 -4.497 -19.913 1.00 90.88 108 TYR A N 1
ATOM 884 C CA . TYR A 1 108 ? -4.412 -4.840 -21.315 1.00 90.88 108 TYR A CA 1
ATOM 885 C C . TYR A 1 108 ? -3.381 -4.172 -22.232 1.00 90.88 108 TYR A C 1
ATOM 887 O O . TYR A 1 108 ? -2.777 -4.841 -23.064 1.00 90.88 108 TYR A O 1
ATOM 895 N N . TYR A 1 109 ? -3.142 -2.868 -22.055 1.00 91.69 109 TYR A N 1
ATOM 896 C CA . TYR A 1 109 ? -2.209 -2.114 -22.901 1.00 91.69 109 TYR A CA 1
ATOM 897 C C . TYR A 1 109 ? -0.734 -2.327 -22.537 1.00 91.69 109 TYR A C 1
ATOM 899 O O . TYR A 1 109 ? 0.119 -2.340 -23.421 1.00 91.69 109 TYR A O 1
ATOM 907 N N . TRP A 1 110 ? -0.421 -2.493 -21.250 1.00 91.19 110 TRP A N 1
ATOM 908 C CA . TRP A 1 110 ? 0.949 -2.635 -20.747 1.00 91.19 110 TRP A CA 1
ATOM 909 C C . TRP A 1 110 ? 1.065 -3.877 -19.864 1.00 91.19 110 TRP A C 1
ATOM 911 O O . TRP A 1 110 ? 1.179 -3.772 -18.635 1.00 91.19 110 TRP A O 1
ATOM 921 N N . PRO A 1 111 ? 1.020 -5.074 -20.472 1.00 89.31 111 PRO A N 1
ATOM 922 C CA . PRO A 1 111 ? 1.107 -6.314 -19.728 1.00 89.31 111 PRO A CA 1
ATOM 923 C C . PRO A 1 111 ? 2.465 -6.431 -19.038 1.00 89.31 111 PRO A C 1
ATOM 925 O O . PRO A 1 111 ? 3.518 -6.083 -19.583 1.00 89.31 111 PRO A O 1
ATOM 928 N N . LEU A 1 112 ? 2.443 -6.973 -17.822 1.00 83.69 112 LEU A N 1
ATOM 929 C CA . LEU A 1 112 ? 3.655 -7.195 -17.043 1.00 83.69 112 LEU A CA 1
ATOM 930 C C . LEU A 1 112 ? 4.592 -8.215 -17.714 1.00 83.69 112 LEU A C 1
ATOM 932 O O . LEU A 1 112 ? 5.809 -8.074 -17.634 1.00 83.69 112 LEU A O 1
ATOM 936 N N . SER A 1 113 ? 4.031 -9.215 -18.402 1.00 85.25 113 SER A N 1
ATOM 937 C CA . SER A 1 113 ? 4.795 -10.267 -19.083 1.00 85.25 113 SER A CA 1
ATOM 938 C C . SER A 1 113 ? 5.776 -9.717 -20.122 1.00 85.25 113 SER A C 1
ATOM 940 O O . SER A 1 113 ? 6.849 -10.281 -20.307 1.00 85.25 113 SER A O 1
ATOM 942 N N . TYR A 1 114 ? 5.449 -8.586 -20.751 1.00 87.81 114 TYR A N 1
ATOM 943 C CA . TYR A 1 114 ? 6.289 -7.971 -21.774 1.00 87.81 114 TYR A CA 1
ATOM 944 C C . TYR A 1 114 ? 7.629 -7.458 -21.224 1.00 87.81 114 TYR A C 1
ATOM 946 O O . TYR A 1 114 ? 8.619 -7.486 -21.946 1.00 87.81 114 TYR A O 1
ATOM 954 N N . VAL A 1 115 ? 7.714 -7.083 -19.939 1.00 86.00 115 VAL A N 1
ATOM 955 C CA . VAL A 1 115 ? 8.982 -6.651 -19.307 1.00 86.00 115 VAL A CA 1
ATOM 956 C C . VAL A 1 115 ? 10.034 -7.764 -19.319 1.00 86.00 115 VAL A C 1
ATOM 958 O O . VAL A 1 115 ? 11.226 -7.479 -19.324 1.00 86.00 115 VAL A O 1
ATOM 961 N N . PHE A 1 116 ? 9.596 -9.024 -19.342 1.00 83.00 116 PHE A N 1
ATOM 962 C CA . PHE A 1 116 ? 10.479 -10.189 -19.362 1.00 83.00 116 PHE A CA 1
ATOM 963 C C . PHE A 1 116 ? 10.883 -10.628 -20.775 1.00 83.00 116 PHE A C 1
ATOM 965 O O . PHE A 1 116 ? 11.654 -11.572 -20.904 1.00 83.00 116 PHE A O 1
ATOM 972 N N . SER A 1 117 ? 10.348 -9.996 -21.822 1.00 87.69 117 SER A N 1
ATOM 973 C CA . SER A 1 117 ? 10.658 -10.353 -23.207 1.00 87.69 117 SER A CA 1
ATOM 974 C C . SER A 1 117 ? 11.960 -9.705 -23.682 1.00 87.69 117 SER A C 1
ATOM 976 O O . SER A 1 117 ? 12.245 -8.552 -23.354 1.00 87.69 117 SER A O 1
ATOM 978 N N . ASP A 1 118 ? 12.723 -10.405 -24.522 1.00 87.12 118 ASP A N 1
ATOM 979 C CA . ASP A 1 118 ? 13.946 -9.855 -25.128 1.00 87.12 118 ASP A CA 1
ATOM 980 C C . ASP A 1 118 ? 13.651 -8.632 -26.014 1.00 87.12 118 ASP A C 1
ATOM 982 O O . ASP A 1 118 ? 14.447 -7.693 -26.101 1.00 87.12 118 ASP A O 1
ATOM 986 N N . GLU A 1 119 ? 12.456 -8.583 -26.612 1.00 88.50 119 GLU A N 1
ATOM 987 C CA . GLU A 1 119 ? 11.980 -7.432 -27.381 1.00 88.50 119 GLU A CA 1
ATOM 988 C C . GLU A 1 119 ? 11.967 -6.143 -26.560 1.00 88.50 119 GLU A C 1
ATOM 990 O O . GLU A 1 119 ? 12.319 -5.085 -27.085 1.00 88.50 119 GLU A O 1
ATOM 995 N N . PHE A 1 120 ? 11.598 -6.214 -25.277 1.00 88.44 120 PHE A N 1
ATOM 996 C CA . PHE A 1 120 ? 11.586 -5.057 -24.387 1.00 88.44 120 PHE A CA 1
ATOM 997 C C . PHE A 1 120 ? 12.993 -4.489 -24.179 1.00 88.44 120 PHE A C 1
ATOM 999 O O . PHE A 1 120 ? 13.179 -3.268 -24.222 1.00 88.44 120 PHE A O 1
ATOM 1006 N N . TYR A 1 121 ? 13.992 -5.357 -24.009 1.00 86.44 121 TYR A N 1
ATOM 1007 C CA . TYR A 1 121 ? 15.383 -4.952 -23.799 1.00 86.44 121 TYR A CA 1
ATOM 1008 C C . TYR A 1 121 ? 16.013 -4.319 -25.044 1.00 86.44 121 TYR A C 1
ATOM 1010 O O . TYR A 1 121 ? 16.816 -3.392 -24.915 1.00 86.44 121 TYR A O 1
ATOM 1018 N N . ASN A 1 122 ? 15.571 -4.731 -26.233 1.00 89.69 122 ASN A N 1
ATOM 1019 C CA . ASN A 1 122 ? 16.007 -4.165 -27.510 1.00 89.69 122 ASN A CA 1
ATOM 1020 C C . ASN A 1 122 ? 15.397 -2.782 -27.821 1.00 89.69 122 ASN A C 1
ATOM 1022 O O . ASN A 1 122 ? 15.805 -2.125 -28.781 1.00 89.69 122 ASN A O 1
ATOM 1026 N N . ARG A 1 123 ? 14.433 -2.291 -27.026 1.00 90.56 123 ARG A N 1
ATOM 1027 C CA . ARG A 1 123 ? 13.847 -0.952 -27.213 1.00 90.56 123 ARG A CA 1
ATOM 1028 C C . ARG A 1 123 ? 14.748 0.166 -26.683 1.00 90.56 123 ARG A C 1
ATOM 1030 O O . ARG A 1 123 ? 15.665 -0.020 -25.878 1.00 90.56 123 ARG A O 1
ATOM 1037 N N . SER A 1 124 ? 14.438 1.390 -27.106 1.00 92.06 124 SER A N 1
ATOM 1038 C CA . SER A 1 124 ? 15.128 2.590 -26.634 1.00 92.06 124 SER A CA 1
ATOM 1039 C C . SER A 1 124 ? 15.048 2.731 -25.108 1.00 92.06 124 SER A C 1
ATOM 1041 O O . SER A 1 124 ? 14.113 2.262 -24.452 1.00 92.06 124 SER A O 1
ATOM 1043 N N . PHE A 1 125 ? 16.047 3.394 -24.527 1.00 87.50 125 PHE A N 1
ATOM 1044 C CA . PHE A 1 125 ? 16.102 3.654 -23.088 1.00 87.50 125 PHE A CA 1
ATOM 1045 C C . PHE A 1 125 ? 14.845 4.382 -22.578 1.00 87.50 125 PHE A C 1
ATOM 1047 O O . PHE A 1 125 ? 14.260 3.977 -21.575 1.00 87.50 125 PHE A O 1
ATOM 1054 N N . LEU A 1 126 ? 14.386 5.415 -23.298 1.00 88.62 126 LEU A N 1
ATOM 1055 C CA . LEU A 1 126 ? 13.210 6.204 -22.911 1.00 88.62 126 LEU A CA 1
ATOM 1056 C C . LEU A 1 126 ? 11.935 5.360 -22.859 1.00 88.62 126 LEU A C 1
ATOM 1058 O O . LEU A 1 126 ? 11.120 5.540 -21.956 1.00 88.62 126 LEU A O 1
ATOM 1062 N N . TYR A 1 127 ? 11.783 4.418 -23.792 1.00 89.25 127 TYR A N 1
ATOM 1063 C CA . TYR A 1 127 ? 10.639 3.516 -23.811 1.00 89.25 127 TYR A CA 1
ATOM 1064 C C . TYR A 1 127 ? 10.640 2.597 -22.583 1.00 89.25 127 TYR A C 1
ATOM 1066 O O . TYR A 1 127 ? 9.634 2.514 -21.879 1.00 89.25 127 TYR A O 1
ATOM 1074 N N . ARG A 1 128 ? 11.787 1.978 -22.264 1.00 88.62 128 ARG A N 1
ATOM 1075 C CA . ARG A 1 128 ? 11.947 1.131 -21.069 1.00 88.62 128 ARG A CA 1
ATOM 1076 C C . ARG A 1 128 ? 11.682 1.906 -19.777 1.00 88.62 128 ARG A C 1
ATOM 1078 O O . ARG A 1 128 ? 10.981 1.417 -18.898 1.00 88.62 128 ARG A O 1
ATOM 1085 N N . TYR A 1 129 ? 12.188 3.136 -19.694 1.00 87.81 129 TYR A N 1
ATOM 1086 C CA . TYR A 1 129 ? 11.987 4.027 -18.553 1.00 87.81 129 TYR A CA 1
ATOM 1087 C C . TYR A 1 129 ? 10.516 4.414 -18.354 1.00 87.81 129 TYR A C 1
ATOM 1089 O O . TYR A 1 129 ? 10.005 4.390 -17.234 1.00 87.81 129 TYR A O 1
ATOM 1097 N N . TRP A 1 130 ? 9.818 4.762 -19.436 1.00 90.00 130 TRP A N 1
ATOM 1098 C CA . TRP A 1 130 ? 8.411 5.148 -19.378 1.00 90.00 130 TRP A CA 1
ATOM 1099 C C . TRP A 1 130 ? 7.500 3.961 -19.038 1.00 90.00 130 TRP A C 1
ATOM 1101 O O . TRP A 1 130 ? 6.580 4.112 -18.235 1.00 90.00 130 TRP A O 1
ATOM 1111 N N . TYR A 1 131 ? 7.805 2.763 -19.552 1.00 89.69 131 TYR A N 1
ATOM 1112 C CA . TYR A 1 131 ? 7.034 1.534 -19.314 1.00 89.69 131 TYR A CA 1
ATOM 1113 C C . TYR A 1 131 ? 6.951 1.133 -17.825 1.00 89.69 131 TYR A C 1
ATOM 1115 O O . TYR A 1 131 ? 6.028 0.427 -17.419 1.00 89.69 131 TYR A O 1
ATOM 1123 N N . ILE A 1 132 ? 7.855 1.641 -16.976 1.00 87.06 132 ILE A N 1
ATOM 1124 C CA . ILE A 1 132 ? 7.806 1.464 -15.514 1.00 87.06 132 ILE A CA 1
ATOM 1125 C C . ILE A 1 132 ? 6.484 1.965 -14.934 1.00 87.06 132 ILE A C 1
ATOM 1127 O O . ILE A 1 132 ? 5.931 1.345 -14.032 1.00 87.06 132 ILE A O 1
ATOM 1131 N N . TRP A 1 133 ? 5.977 3.091 -15.432 1.00 88.12 133 TRP A N 1
ATOM 1132 C CA . TRP A 1 133 ? 4.814 3.776 -14.874 1.00 88.12 133 TRP A CA 1
ATOM 1133 C C . TRP A 1 133 ? 3.518 2.964 -14.972 1.00 88.12 133 TRP A C 1
ATOM 1135 O O . TRP A 1 133 ? 2.862 2.780 -13.941 1.00 88.12 133 TRP A O 1
ATOM 1145 N N . PRO A 1 134 ? 3.123 2.456 -16.154 1.00 89.88 134 PRO A N 1
ATOM 1146 C CA . PRO A 1 134 ? 1.936 1.621 -16.253 1.00 89.88 134 PRO A CA 1
ATOM 1147 C C . PRO A 1 134 ? 2.116 0.277 -15.533 1.00 89.88 134 PRO A C 1
ATOM 1149 O O . PRO A 1 134 ? 1.211 -0.144 -14.816 1.00 89.88 134 PRO A O 1
ATOM 1152 N N . VAL A 1 135 ? 3.293 -0.356 -15.597 1.00 86.81 135 VAL A N 1
ATOM 1153 C CA . VAL A 1 135 ? 3.568 -1.604 -14.853 1.00 86.81 135 VAL A CA 1
ATOM 1154 C C . VAL A 1 135 ? 3.428 -1.401 -13.344 1.00 86.81 135 VAL A C 1
ATOM 1156 O O . VAL A 1 135 ? 2.805 -2.197 -12.637 1.00 86.81 135 VAL A O 1
ATOM 1159 N N . TYR A 1 136 ? 3.959 -0.289 -12.850 1.00 87.50 136 TYR A N 1
ATOM 1160 C CA . TYR A 1 136 ? 3.807 0.134 -11.472 1.00 87.50 136 TYR A CA 1
ATOM 1161 C C . TYR A 1 136 ? 2.334 0.312 -11.081 1.00 87.50 136 TYR A C 1
ATOM 1163 O O . TYR A 1 136 ? 1.918 -0.134 -10.009 1.00 87.50 136 TYR A O 1
ATOM 1171 N N . LEU A 1 137 ? 1.531 0.928 -11.950 1.00 88.25 137 LEU A N 1
ATOM 1172 C CA . LEU A 1 137 ? 0.101 1.116 -11.728 1.00 88.25 137 LEU A CA 1
ATOM 1173 C C . LEU A 1 137 ? -0.656 -0.223 -11.691 1.00 88.25 137 LEU A C 1
ATOM 1175 O O . LEU A 1 137 ? -1.515 -0.402 -10.824 1.00 88.25 137 LEU A O 1
ATOM 1179 N N . VAL A 1 138 ? -0.313 -1.186 -12.552 1.00 87.62 138 VAL A N 1
ATOM 1180 C CA . VAL A 1 138 ? -0.883 -2.550 -12.542 1.00 87.62 138 VAL A CA 1
ATOM 1181 C C . VAL A 1 138 ? -0.583 -3.262 -11.223 1.00 87.62 138 VAL A C 1
ATOM 1183 O O . VAL A 1 138 ? -1.491 -3.787 -10.577 1.00 87.62 138 VAL A O 1
ATOM 1186 N N . PHE A 1 139 ? 0.671 -3.231 -10.767 1.00 84.69 139 PHE A N 1
ATOM 1187 C CA . PHE A 1 139 ? 1.051 -3.842 -9.492 1.00 84.69 139 PHE A CA 1
ATOM 1188 C C . PHE A 1 139 ? 0.367 -3.161 -8.300 1.00 84.69 139 PHE A C 1
ATOM 1190 O O . PHE A 1 139 ? -0.212 -3.814 -7.428 1.00 84.69 139 PHE A O 1
ATOM 1197 N N . ARG A 1 140 ? 0.395 -1.825 -8.266 1.00 85.19 140 ARG A N 1
ATOM 1198 C CA . ARG A 1 140 ? -0.146 -1.044 -7.152 1.00 85.19 140 ARG A CA 1
ATOM 1199 C C . ARG A 1 140 ? -1.667 -1.131 -7.066 1.00 85.19 140 ARG A C 1
ATOM 1201 O O . ARG A 1 140 ? -2.195 -1.213 -5.961 1.00 85.19 140 ARG A O 1
ATOM 1208 N N . SER A 1 141 ? -2.368 -1.147 -8.199 1.00 84.50 141 SER A N 1
ATOM 1209 C CA . SER A 1 141 ? -3.821 -1.355 -8.223 1.00 84.50 141 SER A CA 1
ATOM 1210 C C . SER A 1 141 ? -4.197 -2.711 -7.623 1.00 84.50 141 SER A C 1
ATOM 1212 O O . SER A 1 141 ? -5.091 -2.749 -6.783 1.00 84.50 141 SER A O 1
ATOM 1214 N N . ARG A 1 142 ? -3.459 -3.792 -7.926 1.00 81.75 142 ARG A N 1
ATOM 1215 C CA . ARG A 1 142 ? -3.686 -5.123 -7.328 1.00 81.75 142 ARG A CA 1
ATOM 1216 C C . ARG A 1 142 ? -3.537 -5.124 -5.802 1.00 81.75 142 ARG A C 1
ATOM 1218 O O . ARG A 1 142 ? -4.376 -5.687 -5.103 1.00 81.75 142 ARG A O 1
ATOM 1225 N N . LEU A 1 143 ? -2.505 -4.464 -5.272 1.00 83.56 143 LEU A N 1
ATOM 1226 C CA . LEU A 1 143 ? -2.321 -4.331 -3.821 1.00 83.56 143 LEU A CA 1
ATOM 1227 C C . LEU A 1 143 ? -3.423 -3.488 -3.174 1.00 83.56 143 LEU A C 1
ATOM 1229 O O . LEU A 1 143 ? -3.947 -3.850 -2.121 1.00 83.56 143 LEU A O 1
ATOM 1233 N N . TYR A 1 144 ? -3.802 -2.376 -3.804 1.00 86.00 144 TYR A N 1
ATOM 1234 C CA . TYR A 1 144 ? -4.884 -1.537 -3.300 1.00 86.00 144 TYR A CA 1
ATOM 1235 C C . TYR A 1 144 ? -6.226 -2.244 -3.298 1.00 86.00 144 TYR A C 1
ATOM 1237 O O . TYR A 1 144 ? -6.996 -2.051 -2.364 1.00 86.00 144 TYR A O 1
ATOM 1245 N N . PHE A 1 145 ? -6.481 -3.096 -4.284 1.00 86.38 145 PHE A N 1
ATOM 1246 C CA . PHE A 1 145 ? -7.647 -3.960 -4.280 1.00 86.38 145 PHE A CA 1
ATOM 1247 C C . PHE A 1 145 ? -7.715 -4.835 -3.035 1.00 86.38 145 PHE A C 1
ATOM 1249 O O . PHE A 1 145 ? -8.715 -4.798 -2.322 1.00 86.38 145 PHE A O 1
ATOM 1256 N N . GLY A 1 146 ? -6.634 -5.556 -2.729 1.00 83.75 146 GLY A N 1
ATOM 1257 C CA . GLY A 1 146 ? -6.563 -6.381 -1.523 1.00 83.75 146 GLY A CA 1
ATOM 1258 C C . GLY A 1 146 ? -6.760 -5.567 -0.239 1.00 83.75 146 GLY A C 1
ATOM 1259 O O . GLY A 1 146 ? -7.496 -5.987 0.653 1.00 83.75 146 GLY A O 1
ATOM 1260 N N . LEU A 1 147 ? -6.166 -4.371 -0.160 1.00 86.62 147 LEU A N 1
ATOM 1261 C CA . LEU A 1 147 ? -6.304 -3.485 1.000 1.00 86.62 147 LEU A CA 1
ATOM 1262 C C . LEU A 1 147 ? -7.729 -2.945 1.170 1.00 86.62 147 LEU A C 1
ATOM 1264 O O . LEU A 1 147 ? -8.248 -2.981 2.282 1.00 86.62 147 LEU A O 1
ATOM 1268 N N . VAL A 1 148 ? -8.374 -2.484 0.093 1.00 88.94 148 VAL A N 1
ATOM 1269 C CA . VAL A 1 148 ? -9.760 -1.987 0.134 1.00 88.94 148 VAL A CA 1
ATOM 1270 C C . VAL A 1 148 ? -10.714 -3.112 0.529 1.00 88.94 148 VAL A C 1
ATOM 1272 O O . VAL A 1 148 ? -11.552 -2.918 1.403 1.00 88.94 148 VAL A O 1
ATOM 1275 N N . LEU A 1 149 ? -10.556 -4.305 -0.049 1.00 87.81 149 LEU A N 1
ATOM 1276 C CA . LEU A 1 149 ? -11.377 -5.465 0.297 1.00 87.81 149 LEU A CA 1
ATOM 1277 C C . LEU A 1 149 ? -11.197 -5.883 1.764 1.00 87.81 149 LEU A C 1
ATOM 1279 O O . LEU A 1 149 ? -12.179 -6.128 2.462 1.00 87.81 149 LEU A O 1
ATOM 1283 N N . THR A 1 150 ? -9.959 -5.894 2.262 1.00 85.94 150 THR A N 1
ATOM 1284 C CA . THR A 1 150 ? -9.673 -6.187 3.676 1.00 85.94 150 THR A CA 1
ATOM 1285 C C . THR A 1 150 ? -10.275 -5.128 4.600 1.00 85.94 150 THR A C 1
ATOM 1287 O O . THR A 1 150 ? -10.878 -5.467 5.615 1.00 85.94 150 THR A O 1
ATOM 1290 N N . GLU A 1 151 ? -10.180 -3.846 4.236 1.00 87.25 151 GLU A N 1
ATOM 1291 C CA . GLU A 1 151 ? -10.807 -2.750 4.982 1.00 87.25 151 GLU A CA 1
ATOM 1292 C C . GLU A 1 151 ? -12.329 -2.938 5.055 1.00 87.25 151 GLU A C 1
ATOM 1294 O O . GLU A 1 151 ? -12.918 -2.759 6.118 1.00 87.25 151 GLU A O 1
ATOM 1299 N N . MET A 1 152 ? -12.969 -3.383 3.969 1.00 88.38 152 MET A N 1
ATOM 1300 C CA . MET A 1 152 ? -14.401 -3.691 3.955 1.00 88.38 152 MET A CA 1
ATOM 1301 C C . MET A 1 152 ? -14.759 -4.854 4.888 1.00 88.38 152 MET A C 1
ATOM 1303 O O . MET A 1 152 ? -15.736 -4.747 5.632 1.00 88.38 152 MET A O 1
ATOM 1307 N N . VAL A 1 153 ? -13.955 -5.923 4.921 1.00 89.38 153 VAL A N 1
ATOM 1308 C CA . VAL A 1 153 ? -14.120 -7.025 5.888 1.00 89.38 153 VAL A CA 1
ATOM 1309 C C . VAL A 1 153 ? -14.002 -6.497 7.324 1.00 89.38 153 VAL A C 1
ATOM 1311 O O . VAL A 1 153 ? -14.887 -6.746 8.145 1.00 89.38 153 VAL A O 1
ATOM 1314 N N . CYS A 1 154 ? -12.987 -5.683 7.625 1.00 87.06 154 CYS A N 1
ATOM 1315 C CA . CYS A 1 154 ? -12.822 -5.070 8.946 1.00 87.06 154 CYS A CA 1
ATOM 1316 C C . CYS A 1 154 ? -14.004 -4.163 9.333 1.00 87.06 154 CYS A C 1
ATOM 1318 O O . CYS A 1 154 ? -14.502 -4.265 10.455 1.00 87.06 154 CYS A O 1
ATOM 1320 N N . ILE A 1 155 ? -14.499 -3.332 8.406 1.00 87.31 155 ILE A N 1
ATOM 1321 C CA . ILE A 1 155 ? -15.668 -2.461 8.610 1.00 87.31 155 ILE A CA 1
ATOM 1322 C C . ILE A 1 155 ? -16.911 -3.297 8.926 1.00 87.31 155 ILE A C 1
ATOM 1324 O O . ILE A 1 155 ? -17.641 -2.979 9.866 1.00 87.31 155 ILE A O 1
ATOM 1328 N N . THR A 1 156 ? -17.146 -4.387 8.186 1.00 88.19 156 THR A N 1
ATOM 1329 C CA . THR A 1 156 ? -18.296 -5.271 8.444 1.00 88.19 156 THR A CA 1
ATOM 1330 C C . THR A 1 156 ? -18.214 -5.944 9.815 1.00 88.19 156 THR A C 1
ATOM 1332 O O . THR A 1 156 ? -19.231 -6.039 10.499 1.00 88.19 156 THR A O 1
ATOM 1335 N N . GLY A 1 157 ? -17.007 -6.305 10.266 1.00 84.75 157 GLY A N 1
ATOM 1336 C CA . GLY A 1 157 ? -16.745 -6.802 11.621 1.00 84.75 157 GLY A CA 1
ATOM 1337 C C . GLY A 1 157 ? -16.777 -5.732 12.723 1.00 84.75 157 GLY A C 1
ATOM 1338 O O . GLY A 1 157 ? -16.709 -6.075 13.901 1.00 84.75 157 GLY A O 1
ATOM 1339 N N . GLY A 1 158 ? -16.898 -4.445 12.374 1.00 82.19 158 GLY A N 1
ATOM 1340 C CA . GLY A 1 158 ? -16.909 -3.322 13.320 1.00 82.19 158 GLY A CA 1
ATOM 1341 C C . GLY A 1 158 ? -15.526 -2.913 13.844 1.00 82.19 158 GLY A C 1
ATOM 1342 O O . GLY A 1 158 ? -15.433 -2.187 14.832 1.00 82.19 158 GLY A O 1
ATOM 1343 N N . LEU A 1 159 ? -14.439 -3.371 13.218 1.00 82.44 159 LEU A N 1
ATOM 1344 C CA . LEU A 1 159 ? -13.077 -3.007 13.604 1.00 82.44 159 LEU A CA 1
ATOM 1345 C C . LEU A 1 159 ? -12.681 -1.667 12.969 1.00 82.44 159 LEU A C 1
ATOM 1347 O O . LEU A 1 159 ? -12.724 -1.509 11.752 1.00 82.44 159 LEU A O 1
ATOM 1351 N N . GLY A 1 160 ? -12.255 -0.706 13.794 1.00 73.88 160 GLY A N 1
ATOM 1352 C CA . GLY A 1 160 ? -11.779 0.604 13.328 1.00 73.88 160 GLY A CA 1
ATOM 1353 C C . GLY A 1 160 ? -12.882 1.576 12.896 1.00 73.88 160 GLY A C 1
ATOM 1354 O O . GLY A 1 160 ? -12.572 2.702 12.507 1.00 73.88 160 GLY A O 1
ATOM 1355 N N . LEU A 1 161 ? -14.149 1.169 13.001 1.00 75.38 161 LEU A N 1
ATOM 1356 C CA . LEU A 1 161 ? -15.298 2.024 12.755 1.00 75.38 161 LEU A CA 1
ATOM 1357 C C . LEU A 1 161 ? -15.708 2.689 14.070 1.00 75.38 161 LEU A C 1
ATOM 1359 O O . LEU A 1 161 ? -16.112 2.028 15.025 1.00 75.38 161 LEU A O 1
ATOM 1363 N N . TYR A 1 162 ? -15.563 4.005 14.119 1.00 75.38 162 TYR A N 1
ATOM 1364 C CA . TYR A 1 162 ? -15.947 4.805 15.268 1.00 75.38 162 TYR A CA 1
ATOM 1365 C C . TYR A 1 162 ? -16.976 5.851 14.834 1.00 75.38 162 TYR A C 1
ATOM 1367 O O . TYR A 1 162 ? -16.926 6.301 13.688 1.00 75.38 162 TYR A O 1
ATOM 1375 N N . PRO A 1 163 ? -17.897 6.255 15.722 1.00 75.31 163 PRO A N 1
ATOM 1376 C CA . PRO A 1 163 ? -18.903 7.252 15.384 1.00 75.31 163 PRO A CA 1
ATOM 1377 C C . PRO A 1 163 ? -18.258 8.614 15.094 1.00 75.31 163 PRO A C 1
ATOM 1379 O O . PRO A 1 163 ? -17.226 8.952 15.679 1.00 75.31 163 PRO A O 1
ATOM 1382 N N . ASP A 1 164 ? -18.874 9.421 14.230 1.00 72.12 164 ASP A N 1
ATOM 1383 C CA . ASP A 1 164 ? -18.272 10.657 13.699 1.00 72.12 164 ASP A CA 1
ATOM 1384 C C . ASP A 1 164 ? -17.859 11.659 14.791 1.00 72.12 164 ASP A C 1
ATOM 1386 O O . ASP A 1 164 ? -16.833 12.336 14.675 1.00 72.12 164 ASP A O 1
ATOM 1390 N N . PHE A 1 165 ? -18.595 11.691 15.909 1.00 70.69 165 PHE A N 1
ATOM 1391 C CA . PHE A 1 165 ? -18.274 12.537 17.062 1.00 70.69 165 PHE A CA 1
ATOM 1392 C C . PHE A 1 165 ? -16.929 12.193 17.720 1.00 70.69 165 PHE A C 1
ATOM 1394 O O . PHE A 1 165 ? -16.319 13.041 18.362 1.00 70.69 165 PHE A O 1
ATOM 1401 N N . SER A 1 166 ? -16.440 10.963 17.556 1.00 65.56 166 SER A N 1
ATOM 1402 C CA . SER A 1 166 ? -15.193 10.494 18.170 1.00 65.56 166 SER A CA 1
ATOM 1403 C C . SER A 1 166 ? -13.930 10.881 17.385 1.00 65.56 166 SER A C 1
ATOM 1405 O O . SER A 1 166 ? -12.820 10.669 17.875 1.00 65.56 166 SER A O 1
ATOM 1407 N N . ARG A 1 167 ? -14.086 11.450 16.176 1.00 69.88 167 ARG A N 1
ATOM 1408 C CA . ARG A 1 167 ? -13.004 11.937 15.295 1.00 69.88 167 ARG A CA 1
ATOM 1409 C C . ARG A 1 167 ? -11.796 10.985 15.230 1.00 69.88 167 ARG A C 1
ATOM 1411 O O . ARG A 1 167 ? -10.681 11.342 15.635 1.00 69.88 167 ARG A O 1
ATOM 1418 N N . PRO A 1 168 ? -12.009 9.750 14.750 1.00 68.38 168 PRO A N 1
ATOM 1419 C CA . PRO A 1 168 ? -10.989 8.714 14.758 1.00 68.38 168 PRO A CA 1
ATOM 1420 C C . PRO A 1 168 ? -9.844 9.024 13.786 1.00 68.38 168 PRO A C 1
ATOM 1422 O O . PRO A 1 168 ? -10.054 9.539 12.687 1.00 68.38 168 PRO A O 1
ATOM 1425 N N . LYS A 1 169 ? -8.613 8.660 14.166 1.00 70.06 169 LYS A N 1
ATOM 1426 C CA . LYS A 1 169 ? -7.456 8.625 13.253 1.00 70.06 169 LYS A CA 1
ATOM 1427 C C . LYS A 1 169 ? -7.138 7.177 12.855 1.00 70.06 169 LYS A C 1
ATOM 1429 O O . LYS A 1 169 ? -7.264 6.294 13.711 1.00 70.06 169 LYS A O 1
ATOM 1434 N N . PRO A 1 170 ? -6.668 6.914 11.616 1.00 66.50 170 PRO A N 1
ATOM 1435 C CA . PRO A 1 170 ? -6.290 5.565 11.187 1.00 66.50 170 PRO A CA 1
ATOM 1436 C C . PRO A 1 170 ? -5.329 4.892 12.181 1.00 66.50 170 PRO A C 1
ATOM 1438 O O . PRO A 1 170 ? -4.314 5.478 12.559 1.00 66.50 170 PRO A O 1
ATOM 1441 N N . GLY A 1 171 ? -5.682 3.691 12.651 1.00 64.12 171 GLY A N 1
ATOM 1442 C CA . GLY A 1 171 ? -4.889 2.880 13.590 1.00 64.12 171 GLY A CA 1
ATOM 1443 C C . GLY A 1 171 ? -4.833 3.368 15.048 1.00 64.12 171 GLY A C 1
ATOM 1444 O O . GLY A 1 171 ? -4.345 2.639 15.911 1.00 64.12 171 GLY A O 1
ATOM 1445 N N . ARG A 1 172 ? -5.339 4.572 15.364 1.00 66.44 172 ARG A N 1
ATOM 1446 C CA . ARG A 1 172 ? -5.180 5.200 16.694 1.00 66.44 172 ARG A CA 1
ATOM 1447 C C . ARG A 1 172 ? -6.474 5.461 17.470 1.00 66.44 172 ARG A C 1
ATOM 1449 O O . ARG A 1 172 ? -6.382 5.886 18.620 1.00 66.44 172 ARG A O 1
ATOM 1456 N N . GLY A 1 173 ? -7.639 5.168 16.893 1.00 67.62 173 GLY A N 1
ATOM 1457 C CA . GLY A 1 173 ? -8.932 5.364 17.555 1.00 67.62 173 GLY A CA 1
ATOM 1458 C C . GLY A 1 173 ? -9.269 6.848 17.795 1.00 67.62 173 GLY A C 1
ATOM 1459 O O . GLY A 1 173 ? -8.712 7.712 17.102 1.00 67.62 173 GLY A O 1
ATOM 1460 N N . PRO A 1 174 ? -10.168 7.170 18.747 1.00 63.84 174 PRO A N 1
ATOM 1461 C CA . PRO A 1 174 ? -10.595 8.537 19.048 1.00 63.84 174 PRO A CA 1
ATOM 1462 C C . PRO A 1 174 ? -9.406 9.373 19.518 1.00 63.84 174 PRO A C 1
ATOM 1464 O O . PRO A 1 174 ? -8.792 9.079 20.542 1.00 63.84 174 PRO A O 1
ATOM 1467 N N . THR A 1 175 ? -9.020 10.380 18.735 1.00 63.88 175 THR A N 1
ATOM 1468 C CA . THR A 1 175 ? -7.785 11.134 18.983 1.00 63.88 175 THR A CA 1
ATOM 1469 C C . THR A 1 175 ? -8.019 12.614 18.712 1.00 63.88 175 THR A C 1
ATOM 1471 O O . THR A 1 175 ? -7.575 13.152 17.694 1.00 63.88 175 THR A O 1
ATOM 1474 N N . GLU A 1 176 ? -8.711 13.305 19.610 1.00 56.34 176 GLU A N 1
ATOM 1475 C CA . GLU A 1 176 ? -8.746 14.762 19.541 1.00 56.34 176 GLU A CA 1
ATOM 1476 C C . GLU A 1 176 ? -7.324 15.331 19.684 1.00 56.34 176 GLU A C 1
ATOM 1478 O O . GLU A 1 176 ? -6.581 15.013 20.612 1.00 56.34 176 GLU A O 1
ATOM 1483 N N . ASN A 1 177 ? -6.928 16.141 18.699 1.00 45.62 177 ASN A N 1
ATOM 1484 C CA . ASN A 1 177 ? -5.935 17.205 18.814 1.00 45.62 177 ASN A CA 1
ATOM 1485 C C . ASN A 1 177 ? -6.051 18.083 17.558 1.00 45.62 177 ASN A C 1
ATOM 1487 O O . ASN A 1 177 ? -5.580 17.716 16.476 1.00 45.62 177 ASN A O 1
ATOM 1491 N N . PHE A 1 178 ? -6.698 19.239 17.725 1.00 47.97 178 PHE A N 1
ATOM 1492 C CA . PHE A 1 178 ? -7.015 20.264 16.722 1.00 47.97 178 PHE A CA 1
ATOM 1493 C C . PHE A 1 178 ? -5.796 21.061 16.217 1.00 47.97 178 PHE A C 1
ATOM 1495 O O . PHE A 1 178 ? -5.863 22.278 16.023 1.00 47.97 178 PHE A O 1
ATOM 1502 N N . LYS A 1 179 ? -4.640 20.435 15.981 1.00 44.31 179 LYS A N 1
ATOM 1503 C CA . LYS A 1 179 ? -3.526 21.177 15.371 1.00 44.31 179 LYS A CA 1
ATOM 1504 C C . LYS A 1 179 ? -3.732 21.291 13.863 1.00 44.31 179 LYS A C 1
ATOM 1506 O O . LYS A 1 179 ? -3.311 20.426 13.101 1.00 44.31 179 LYS A O 1
ATOM 1511 N N . LYS A 1 180 ? -4.415 22.388 13.496 1.00 43.22 180 LYS A N 1
ATOM 1512 C CA . LYS A 1 180 ? -4.442 23.090 12.201 1.00 43.22 180 LYS A CA 1
ATOM 1513 C C . LYS A 1 180 ? -3.573 22.416 11.140 1.00 43.22 180 LYS A C 1
ATOM 1515 O O . LYS A 1 180 ? -2.368 22.657 11.057 1.00 43.22 180 LYS A O 1
ATOM 1520 N N . THR A 1 181 ? -4.196 21.633 10.272 1.00 37.44 181 THR A N 1
ATOM 1521 C CA . THR A 1 181 ? -3.582 21.275 8.998 1.00 37.44 181 THR A CA 1
ATOM 1522 C C . THR A 1 181 ? -3.611 22.538 8.143 1.00 37.44 181 THR A C 1
ATOM 1524 O O . THR A 1 181 ? -4.669 22.966 7.690 1.00 37.44 181 THR A O 1
ATOM 1527 N N . LYS A 1 182 ? -2.460 23.202 7.981 1.00 38.09 182 LYS A N 1
ATOM 1528 C CA . LYS A 1 182 ? -2.327 24.297 7.012 1.00 38.09 182 LYS A CA 1
ATOM 1529 C C . LYS A 1 182 ? -2.748 23.752 5.648 1.00 38.09 182 LYS A C 1
ATOM 1531 O O . LYS A 1 182 ? -2.056 22.880 5.113 1.00 38.09 182 LYS A O 1
ATOM 1536 N N . ALA A 1 183 ? -3.852 24.273 5.106 1.00 45.22 183 ALA A N 1
ATOM 1537 C CA . ALA A 1 183 ? -4.207 24.129 3.702 1.00 45.22 183 ALA A CA 1
ATOM 1538 C C . ALA A 1 183 ? -2.988 24.575 2.895 1.00 45.22 183 ALA A C 1
ATOM 1540 O O . ALA A 1 183 ? -2.587 25.739 2.869 1.00 45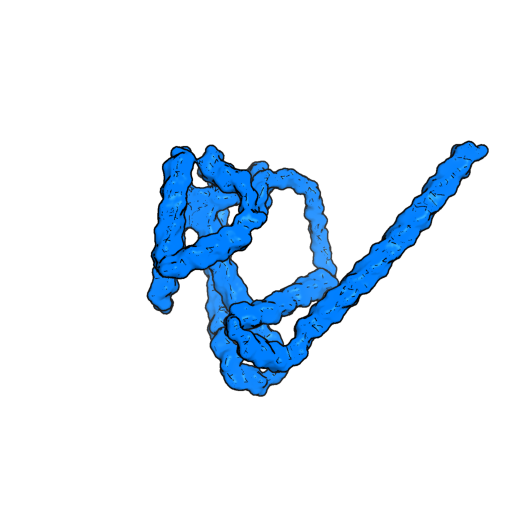.22 183 ALA A O 1
ATOM 1541 N N . THR A 1 184 ? -2.278 23.580 2.391 1.00 45.22 184 THR A N 1
ATOM 1542 C CA . THR A 1 184 ? -0.969 23.760 1.808 1.00 45.22 184 THR A CA 1
ATOM 1543 C C . THR A 1 184 ? -1.188 24.181 0.366 1.00 45.22 184 THR A C 1
ATOM 1545 O O . THR A 1 184 ? -1.506 23.346 -0.472 1.00 45.22 184 THR A O 1
ATOM 1548 N N . SER A 1 185 ? -1.011 25.473 0.083 1.00 50.66 185 SER A N 1
ATOM 1549 C CA . SER A 1 185 ? -0.904 25.980 -1.288 1.00 50.66 185 SER A CA 1
ATOM 1550 C C . SER A 1 185 ? 0.121 25.132 -2.061 1.00 50.66 185 SER A C 1
ATOM 1552 O O . SER A 1 185 ? 1.269 24.946 -1.620 1.00 50.66 185 SER A O 1
ATOM 1554 N N . LEU A 1 186 ? -0.341 24.536 -3.163 1.00 59.50 186 LEU A N 1
ATOM 1555 C CA . LEU A 1 186 ? 0.435 23.688 -4.063 1.00 59.50 186 LEU A CA 1
ATOM 1556 C C . LEU A 1 186 ? 1.504 24.557 -4.750 1.00 59.50 186 LEU A C 1
ATOM 1558 O O . LEU A 1 186 ? 1.249 25.218 -5.749 1.00 59.50 186 LEU A O 1
ATOM 1562 N N . ARG A 1 187 ? 2.723 24.586 -4.202 1.00 78.88 187 ARG A N 1
ATOM 1563 C CA . ARG A 1 187 ? 3.889 25.154 -4.900 1.00 78.88 187 ARG A CA 1
ATOM 1564 C C . ARG A 1 187 ? 4.412 24.145 -5.923 1.00 78.88 187 ARG A C 1
ATOM 1566 O O . ARG A 1 187 ? 4.477 22.959 -5.611 1.00 78.88 187 ARG A O 1
ATOM 1573 N N . ILE A 1 188 ? 4.896 24.619 -7.072 1.00 81.31 188 ILE A N 1
ATOM 1574 C CA . ILE A 1 188 ? 5.522 23.801 -8.134 1.00 81.31 188 ILE A CA 1
ATOM 1575 C C . ILE A 1 188 ? 6.605 22.866 -7.568 1.00 81.31 188 ILE A C 1
ATOM 1577 O O . ILE A 1 188 ? 6.638 21.686 -7.894 1.00 81.31 188 ILE A O 1
ATOM 1581 N N . SER A 1 189 ? 7.417 23.337 -6.616 1.00 74.06 189 SER A N 1
ATOM 1582 C CA . SER A 1 189 ? 8.412 22.508 -5.914 1.00 74.06 189 SER A CA 1
ATOM 1583 C C . SER A 1 189 ? 7.812 21.264 -5.231 1.00 74.06 189 SER A C 1
ATOM 1585 O O . SER A 1 189 ? 8.430 20.203 -5.238 1.00 74.06 189 SER A O 1
ATOM 1587 N N . LYS A 1 190 ? 6.587 21.344 -4.690 1.00 79.81 190 LYS A N 1
ATOM 1588 C CA . LYS A 1 190 ? 5.887 20.185 -4.110 1.00 79.81 190 LYS A CA 1
ATOM 1589 C C . LYS A 1 190 ? 5.392 19.225 -5.181 1.00 79.81 190 LYS A C 1
ATOM 1591 O O . LYS A 1 190 ? 5.440 18.026 -4.945 1.00 79.81 190 LYS A O 1
ATOM 1596 N N . LEU A 1 191 ? 4.955 19.731 -6.335 1.00 81.88 191 LEU A N 1
ATOM 1597 C CA . LEU A 1 191 ? 4.568 18.889 -7.467 1.00 81.88 191 LEU A CA 1
ATOM 1598 C C . LEU A 1 191 ? 5.782 18.140 -8.029 1.00 81.88 191 LEU A C 1
ATOM 1600 O O . LEU A 1 191 ? 5.705 16.936 -8.236 1.00 81.88 191 LEU A O 1
ATOM 1604 N N . VAL A 1 192 ? 6.921 18.822 -8.176 1.00 83.56 192 VAL A N 1
ATOM 1605 C CA . VAL A 1 192 ? 8.193 18.207 -8.586 1.00 83.56 192 VAL A CA 1
ATOM 1606 C C . VAL A 1 192 ? 8.642 17.159 -7.568 1.00 83.56 192 VAL A C 1
ATOM 1608 O O . VAL A 1 192 ? 8.951 16.035 -7.945 1.00 83.56 192 VAL A O 1
ATOM 1611 N N . MET A 1 193 ? 8.611 17.470 -6.268 1.00 80.19 193 MET A N 1
ATOM 1612 C CA . MET A 1 193 ? 8.924 16.482 -5.228 1.00 80.19 193 MET A CA 1
ATOM 1613 C C . MET A 1 193 ? 7.940 15.310 -5.210 1.00 80.19 193 MET A C 1
ATOM 1615 O O . MET A 1 193 ? 8.350 14.182 -4.954 1.00 80.19 193 MET A O 1
ATOM 1619 N N . LEU A 1 194 ? 6.655 15.549 -5.476 1.00 80.44 194 LEU A N 1
ATOM 1620 C CA . LEU A 1 194 ? 5.649 14.496 -5.570 1.00 80.44 194 LEU A CA 1
ATOM 1621 C C . LEU A 1 194 ? 5.932 13.590 -6.769 1.00 80.44 194 LEU A C 1
ATOM 1623 O O . LEU A 1 194 ? 5.969 12.377 -6.604 1.00 80.44 194 LEU A O 1
ATOM 1627 N N . PHE A 1 195 ? 6.195 14.168 -7.940 1.00 84.38 195 PHE A N 1
ATOM 1628 C CA . PHE A 1 195 ? 6.584 13.441 -9.146 1.00 84.38 195 PHE A CA 1
ATOM 1629 C C . PHE A 1 195 ? 7.840 12.598 -8.908 1.00 84.38 195 PHE A C 1
ATOM 1631 O O . PHE A 1 195 ? 7.829 11.394 -9.154 1.00 84.38 195 PHE A O 1
ATOM 1638 N N . LEU A 1 196 ? 8.891 13.193 -8.335 1.00 84.50 196 LEU A N 1
ATOM 1639 C CA . LEU A 1 196 ? 10.107 12.473 -7.964 1.00 84.50 196 LEU A CA 1
ATOM 1640 C C . LEU A 1 196 ? 9.794 11.373 -6.941 1.00 84.50 196 LEU A C 1
ATOM 1642 O O . LEU A 1 196 ? 10.235 10.242 -7.091 1.00 84.50 196 LEU A O 1
ATOM 1646 N N . LYS A 1 197 ? 8.974 11.615 -5.923 1.00 80.62 197 LYS A N 1
ATOM 1647 C CA . LYS A 1 197 ? 8.597 10.551 -4.985 1.00 80.62 197 LYS A CA 1
ATOM 1648 C C . LYS A 1 197 ? 7.895 9.384 -5.692 1.00 80.62 197 LYS A C 1
ATOM 1650 O O . LYS A 1 197 ? 8.190 8.228 -5.388 1.00 80.62 197 LYS A O 1
ATOM 1655 N N . MET A 1 198 ? 6.992 9.679 -6.628 1.00 81.81 198 MET A N 1
ATOM 1656 C CA . MET A 1 198 ? 6.294 8.658 -7.414 1.00 81.81 198 MET A CA 1
ATOM 1657 C C . MET A 1 198 ? 7.267 7.872 -8.298 1.00 81.81 198 MET A C 1
ATOM 1659 O O . MET A 1 198 ? 7.188 6.645 -8.324 1.00 81.81 198 MET A O 1
ATOM 1663 N N . GLN A 1 199 ? 8.236 8.545 -8.929 1.00 85.00 199 GLN A N 1
ATOM 1664 C CA . GLN A 1 199 ? 9.269 7.889 -9.732 1.00 85.00 199 GLN A CA 1
ATOM 1665 C C . GLN A 1 199 ? 10.106 6.904 -8.903 1.00 85.00 199 GLN A C 1
ATOM 1667 O O . GLN A 1 199 ? 10.169 5.717 -9.223 1.00 85.00 199 GLN A O 1
ATOM 1672 N N . MET A 1 200 ? 10.668 7.355 -7.776 1.00 85.19 200 MET A N 1
ATOM 1673 C CA . MET A 1 200 ? 11.476 6.501 -6.896 1.00 85.19 200 MET A CA 1
ATOM 1674 C C . MET A 1 200 ? 10.724 5.234 -6.496 1.00 85.19 200 MET A C 1
ATOM 1676 O O . MET A 1 200 ? 11.262 4.129 -6.543 1.00 85.19 200 MET A O 1
ATOM 1680 N N . PHE A 1 201 ? 9.464 5.405 -6.098 1.00 83.94 201 PHE A N 1
ATOM 1681 C CA . PHE A 1 201 ? 8.638 4.298 -5.656 1.00 83.94 201 PHE A CA 1
ATOM 1682 C C . PHE A 1 201 ? 8.360 3.328 -6.810 1.00 83.94 201 PHE A C 1
ATOM 1684 O O . PHE A 1 201 ? 8.410 2.115 -6.608 1.00 83.94 201 PHE A O 1
ATOM 1691 N N . SER A 1 202 ? 8.099 3.843 -8.014 1.00 85.81 202 SER A N 1
ATOM 1692 C CA . SER A 1 202 ? 7.876 3.014 -9.200 1.00 85.81 202 SER A CA 1
ATOM 1693 C C . SER A 1 202 ? 9.095 2.147 -9.531 1.00 85.81 202 SER A C 1
ATOM 1695 O O . SER A 1 202 ? 8.938 0.948 -9.740 1.00 85.81 202 SER A O 1
ATOM 1697 N N . TYR A 1 203 ? 10.308 2.700 -9.426 1.00 86.25 203 TYR A N 1
ATOM 1698 C CA . TYR A 1 203 ? 11.558 1.969 -9.644 1.00 86.25 203 TYR A CA 1
ATOM 1699 C C . TYR A 1 203 ? 11.773 0.849 -8.624 1.00 86.25 203 TYR A C 1
ATOM 1701 O O . TYR A 1 203 ? 12.000 -0.296 -9.000 1.00 86.25 203 TYR A O 1
ATOM 1709 N N . GLN A 1 204 ? 11.622 1.157 -7.332 1.00 85.69 204 GLN A N 1
ATOM 1710 C CA . GLN A 1 204 ? 11.755 0.160 -6.261 1.00 85.69 204 GLN A CA 1
ATOM 1711 C C . GLN A 1 204 ? 10.717 -0.958 -6.385 1.00 85.69 204 GLN A C 1
ATOM 1713 O O . GLN A 1 204 ? 10.998 -2.116 -6.090 1.00 85.69 204 GLN A O 1
ATOM 1718 N N . THR A 1 205 ? 9.522 -0.626 -6.878 1.00 85.31 205 THR A N 1
ATOM 1719 C CA . THR A 1 205 ? 8.466 -1.612 -7.114 1.00 85.31 205 THR A CA 1
ATOM 1720 C C . THR A 1 205 ? 8.882 -2.656 -8.148 1.00 85.31 205 THR A C 1
ATOM 1722 O O . THR A 1 205 ? 8.516 -3.817 -7.998 1.00 85.31 205 THR A O 1
ATOM 1725 N N . VAL A 1 206 ? 9.703 -2.300 -9.142 1.00 84.75 206 VAL A N 1
ATOM 1726 C CA . VAL A 1 206 ? 10.189 -3.274 -10.130 1.00 84.75 206 VAL A CA 1
ATOM 1727 C C . VAL A 1 206 ? 10.973 -4.407 -9.458 1.00 84.75 206 VAL A C 1
ATOM 1729 O O . VAL A 1 206 ? 10.794 -5.561 -9.828 1.00 84.75 206 VAL A O 1
ATOM 1732 N N . SER A 1 207 ? 11.736 -4.133 -8.394 1.00 85.00 207 SER A N 1
ATOM 1733 C CA . SER A 1 207 ? 12.397 -5.205 -7.628 1.00 85.00 207 SER A CA 1
ATOM 1734 C C . SER A 1 207 ? 11.405 -6.189 -7.004 1.00 85.00 207 SER A C 1
ATOM 1736 O O . SER A 1 207 ? 11.596 -7.399 -7.087 1.00 85.00 207 SER A O 1
ATOM 1738 N N . PHE A 1 208 ? 10.315 -5.678 -6.424 1.00 82.50 208 PHE A N 1
ATOM 1739 C CA . PHE A 1 208 ? 9.261 -6.512 -5.838 1.00 82.50 208 PHE A CA 1
ATOM 1740 C C . PHE A 1 208 ? 8.459 -7.290 -6.880 1.00 82.50 208 PHE A C 1
ATOM 1742 O O . PHE A 1 208 ? 7.925 -8.344 -6.562 1.00 82.50 208 PHE A O 1
ATOM 1749 N N . ILE A 1 209 ? 8.355 -6.771 -8.102 1.00 83.19 209 ILE A N 1
ATOM 1750 C CA . ILE A 1 209 ? 7.664 -7.432 -9.211 1.00 83.19 209 ILE A CA 1
ATOM 1751 C C . ILE A 1 209 ? 8.511 -8.571 -9.785 1.00 83.19 209 ILE A C 1
ATOM 1753 O O . ILE A 1 209 ? 7.970 -9.620 -10.123 1.00 83.19 209 ILE A O 1
ATOM 1757 N N . LEU A 1 210 ? 9.823 -8.366 -9.923 1.00 82.56 210 LEU A N 1
ATOM 1758 C CA . LEU A 1 210 ? 10.707 -9.328 -10.581 1.00 82.56 210 LEU A CA 1
ATOM 1759 C C . LEU A 1 210 ? 11.065 -10.525 -9.686 1.00 82.56 210 LEU A C 1
ATOM 1761 O O . LEU A 1 210 ? 11.366 -11.577 -10.241 1.00 82.56 210 LEU A O 1
ATOM 1765 N N . LEU A 1 211 ? 11.002 -10.379 -8.350 1.00 83.44 211 LEU A N 1
ATOM 1766 C CA . LEU A 1 211 ? 11.308 -11.364 -7.285 1.00 83.44 211 LEU A CA 1
ATOM 1767 C C . LEU A 1 211 ? 12.712 -12.013 -7.315 1.00 83.44 211 LEU A C 1
ATOM 1769 O O . LEU A 1 211 ? 13.251 -12.331 -6.258 1.00 83.44 211 LEU A O 1
ATOM 1773 N N . GLU A 1 212 ? 13.327 -12.196 -8.481 1.00 85.50 212 GLU A N 1
ATOM 1774 C CA . GLU A 1 212 ? 14.623 -12.839 -8.681 1.00 85.50 212 GLU A CA 1
ATOM 1775 C C . GLU A 1 212 ? 15.745 -11.816 -8.859 1.00 85.50 212 GLU A C 1
ATOM 1777 O O . GLU A 1 212 ? 15.712 -10.983 -9.769 1.00 85.50 212 GLU A O 1
ATOM 1782 N N . LEU A 1 213 ? 16.803 -11.944 -8.055 1.00 86.06 213 LEU A N 1
ATOM 1783 C CA . LEU A 1 213 ? 17.954 -11.034 -8.079 1.00 86.06 213 LEU A CA 1
ATOM 1784 C C . LEU A 1 213 ? 18.581 -10.890 -9.473 1.00 86.06 213 LEU A C 1
ATOM 1786 O O . LEU A 1 213 ? 18.882 -9.772 -9.885 1.00 86.06 213 LEU A O 1
ATOM 1790 N N . GLY A 1 214 ? 18.725 -11.985 -10.227 1.00 86.06 214 GLY A N 1
ATOM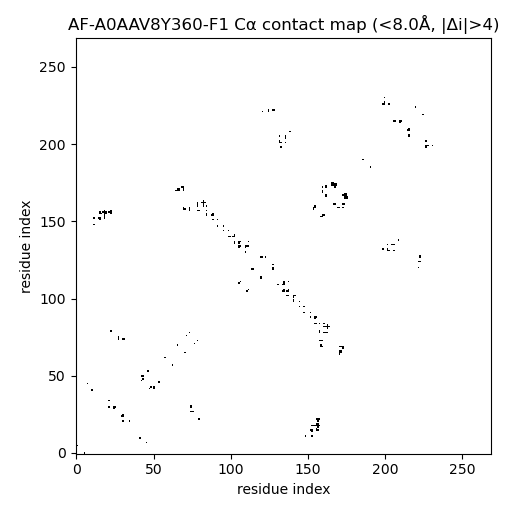 1791 C CA . GLY A 1 214 ? 19.304 -11.946 -11.575 1.00 86.06 214 GLY A CA 1
ATOM 1792 C C . GLY A 1 214 ? 18.508 -11.055 -12.533 1.00 86.06 214 GLY A C 1
ATOM 1793 O O . GLY A 1 214 ? 19.075 -10.172 -13.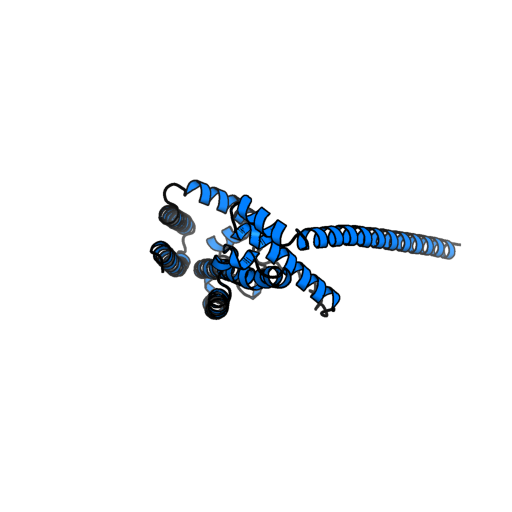180 1.00 86.06 214 GLY A O 1
ATOM 1794 N N . LYS A 1 215 ? 17.180 -11.214 -12.555 1.00 85.31 215 LYS A N 1
ATOM 1795 C CA . LYS A 1 215 ? 16.276 -10.394 -13.375 1.00 85.31 215 LYS A CA 1
ATOM 1796 C C . LYS A 1 215 ? 16.298 -8.934 -12.925 1.00 85.31 215 LYS A C 1
ATOM 1798 O O . LYS A 1 215 ? 16.323 -8.037 -13.766 1.00 85.31 215 LYS A O 1
ATOM 1803 N N . ILE A 1 216 ? 16.333 -8.693 -11.612 1.00 88.06 216 ILE A N 1
ATOM 1804 C CA . ILE A 1 216 ? 16.382 -7.343 -11.030 1.00 88.06 216 ILE A CA 1
ATOM 1805 C C . ILE A 1 216 ? 17.631 -6.598 -11.503 1.00 88.06 216 ILE A C 1
ATOM 1807 O O . ILE A 1 216 ? 17.523 -5.485 -12.019 1.00 88.06 216 ILE A O 1
ATOM 1811 N N . PHE A 1 217 ? 18.811 -7.210 -11.374 1.00 87.25 217 PHE A N 1
ATOM 1812 C CA . PHE A 1 217 ? 20.062 -6.586 -11.806 1.00 87.25 217 PHE A CA 1
ATOM 1813 C C . PHE A 1 217 ? 20.118 -6.391 -13.318 1.00 87.25 217 PHE A C 1
ATOM 1815 O O . PHE A 1 217 ? 20.547 -5.330 -13.770 1.00 87.25 217 PHE A O 1
ATOM 1822 N N . HIS A 1 218 ? 19.643 -7.363 -14.101 1.00 85.88 218 HIS A N 1
ATOM 1823 C CA . HIS A 1 218 ? 19.583 -7.233 -15.555 1.00 85.88 218 HIS A CA 1
ATOM 1824 C C . HIS A 1 218 ? 18.713 -6.038 -15.974 1.00 85.88 218 HIS A C 1
ATOM 1826 O O . HIS A 1 218 ? 19.124 -5.199 -16.779 1.00 85.88 218 HIS A O 1
ATOM 1832 N N . TYR A 1 219 ? 17.551 -5.888 -15.336 1.00 85.75 219 TYR A N 1
ATOM 1833 C CA . TYR A 1 219 ? 16.662 -4.756 -15.550 1.00 85.75 219 TYR A CA 1
ATOM 1834 C C . TYR A 1 219 ? 17.273 -3.414 -15.096 1.00 85.75 219 TYR A C 1
ATOM 1836 O O . TYR A 1 219 ? 17.231 -2.430 -15.834 1.00 85.75 219 TYR A O 1
ATOM 1844 N N . TYR A 1 220 ? 17.893 -3.344 -13.916 1.00 88.56 220 TYR A N 1
ATOM 1845 C CA . TYR A 1 220 ? 18.508 -2.100 -13.436 1.00 88.56 220 TYR A CA 1
ATOM 1846 C C . TYR A 1 220 ? 19.726 -1.672 -14.261 1.00 88.56 220 TYR A C 1
ATOM 1848 O O . TYR A 1 220 ? 19.888 -0.480 -14.533 1.00 88.56 220 TYR A O 1
ATOM 1856 N N . ASN A 1 221 ? 20.530 -2.627 -14.736 1.00 87.62 221 ASN A N 1
ATOM 1857 C CA . ASN A 1 221 ? 21.623 -2.363 -15.672 1.00 87.62 221 ASN A CA 1
ATOM 1858 C C . ASN A 1 221 ? 21.093 -1.826 -17.006 1.00 87.62 221 ASN A C 1
ATOM 1860 O O . ASN A 1 221 ? 21.644 -0.870 -17.546 1.00 87.62 221 ASN A O 1
ATOM 1864 N N . SER A 1 222 ? 19.971 -2.364 -17.491 1.00 86.00 222 SER A N 1
ATOM 1865 C CA . SER A 1 222 ? 19.281 -1.872 -18.689 1.00 86.00 222 SER A CA 1
ATOM 1866 C C . SER A 1 222 ? 18.812 -0.410 -18.567 1.00 86.00 222 SER A C 1
ATOM 1868 O O . SER A 1 222 ? 18.602 0.250 -19.583 1.00 86.00 222 SER A O 1
ATOM 1870 N N . VAL A 1 223 ? 18.615 0.105 -17.350 1.00 86.06 223 VAL A N 1
ATOM 1871 C CA . VAL A 1 223 ? 18.213 1.501 -17.079 1.00 86.06 223 VAL A CA 1
ATOM 1872 C C . VAL A 1 223 ? 19.376 2.298 -16.451 1.00 86.06 223 VAL A C 1
ATOM 1874 O O . VAL A 1 223 ? 19.189 3.404 -15.941 1.00 86.06 223 VAL A O 1
ATOM 1877 N N . TYR A 1 224 ? 20.598 1.752 -16.505 1.00 87.44 224 TYR A N 1
ATOM 1878 C CA . TYR A 1 224 ? 21.848 2.350 -16.017 1.00 87.44 224 TYR A CA 1
ATOM 1879 C C . TYR A 1 224 ? 21.814 2.822 -14.560 1.00 87.44 224 TYR A C 1
ATOM 1881 O O . TYR A 1 224 ? 22.541 3.745 -14.195 1.00 87.44 224 TYR A O 1
ATOM 1889 N N . HIS A 1 225 ? 20.938 2.254 -13.722 1.00 88.31 225 HIS A N 1
ATOM 1890 C CA . HIS A 1 225 ? 20.745 2.713 -12.339 1.00 88.31 225 HIS A CA 1
ATOM 1891 C C . HIS A 1 225 ? 20.484 4.233 -12.225 1.00 88.31 225 HIS A C 1
ATOM 1893 O O . HIS A 1 225 ? 20.727 4.840 -11.177 1.00 88.31 225 HIS A O 1
ATOM 1899 N N . CYS A 1 226 ? 19.984 4.876 -13.291 1.00 86.62 226 CYS A N 1
ATOM 1900 C CA . CYS A 1 226 ? 19.918 6.339 -13.388 1.00 86.62 226 CYS A CA 1
ATOM 1901 C C . CYS A 1 226 ? 19.049 6.959 -12.284 1.00 86.62 226 CYS A C 1
ATOM 1903 O O . CYS A 1 226 ? 19.399 7.982 -11.697 1.00 86.62 226 CYS A O 1
ATOM 1905 N N . ILE A 1 227 ? 17.944 6.291 -11.951 1.00 85.81 227 ILE A N 1
ATOM 1906 C CA . ILE A 1 227 ? 17.017 6.690 -10.894 1.00 85.81 227 ILE A CA 1
ATOM 1907 C C . ILE A 1 227 ? 17.717 6.636 -9.535 1.00 85.81 227 ILE A C 1
ATOM 1909 O O . ILE A 1 227 ? 17.700 7.616 -8.796 1.00 85.81 227 ILE A O 1
ATOM 1913 N N . THR A 1 228 ? 18.379 5.530 -9.205 1.00 86.31 228 THR A N 1
ATOM 1914 C CA . THR A 1 228 ? 19.093 5.378 -7.930 1.00 86.31 228 THR A CA 1
ATOM 1915 C C . THR A 1 228 ? 20.206 6.408 -7.751 1.00 86.31 228 THR A C 1
ATOM 1917 O O . THR A 1 228 ? 20.309 6.995 -6.674 1.00 86.31 228 THR A O 1
ATOM 1920 N N . ILE A 1 229 ? 20.974 6.699 -8.806 1.00 90.94 229 ILE A N 1
ATOM 1921 C CA . ILE A 1 229 ? 22.030 7.722 -8.774 1.00 90.94 229 ILE A CA 1
ATOM 1922 C C . ILE A 1 229 ? 21.421 9.116 -8.557 1.00 90.94 229 ILE A C 1
ATOM 1924 O O . ILE A 1 229 ? 21.891 9.870 -7.703 1.00 90.94 229 ILE A O 1
ATOM 1928 N N . LEU A 1 230 ? 20.330 9.442 -9.261 1.00 90.31 230 LEU A N 1
ATOM 1929 C CA . LEU A 1 230 ? 19.615 10.710 -9.102 1.00 90.31 230 LEU A CA 1
ATOM 1930 C C . LEU A 1 230 ? 19.121 10.917 -7.659 1.00 90.31 230 LEU A C 1
ATOM 1932 O O . LEU A 1 230 ? 19.336 11.988 -7.091 1.00 90.31 230 LEU A O 1
ATOM 1936 N N . TYR A 1 231 ? 18.487 9.911 -7.040 1.00 88.00 231 TYR A N 1
ATOM 1937 C CA . TYR A 1 231 ? 18.007 10.039 -5.654 1.00 88.00 231 TYR A CA 1
ATOM 1938 C C . TYR A 1 231 ? 19.137 10.129 -4.639 1.00 88.00 231 TYR A C 1
ATOM 1940 O O . TYR A 1 231 ? 18.991 10.862 -3.662 1.00 88.00 231 TYR A O 1
ATOM 1948 N N . LEU A 1 232 ? 20.258 9.442 -4.865 1.00 92.00 232 LEU A N 1
ATOM 1949 C CA . LEU A 1 232 ? 21.434 9.582 -4.011 1.00 92.00 232 LEU A CA 1
ATOM 1950 C C . LEU A 1 232 ? 21.968 11.023 -4.058 1.00 92.00 232 LEU A C 1
ATOM 1952 O O . LEU A 1 232 ? 22.201 11.627 -3.011 1.00 92.00 232 LEU A O 1
ATOM 1956 N N . GLY A 1 233 ? 22.063 11.609 -5.255 1.00 92.06 233 GLY A N 1
ATOM 1957 C CA . GLY A 1 233 ? 22.437 13.014 -5.433 1.00 92.06 233 GLY A CA 1
ATOM 1958 C C . GLY A 1 233 ? 21.465 13.981 -4.749 1.00 92.06 233 GLY A C 1
ATOM 1959 O O . GLY A 1 233 ? 21.888 14.871 -4.012 1.00 92.06 233 GLY A O 1
ATOM 1960 N N . LEU A 1 234 ? 20.154 13.774 -4.918 1.00 89.38 234 LEU A N 1
ATOM 1961 C CA . LEU A 1 234 ? 19.121 14.575 -4.249 1.00 89.38 234 LEU A CA 1
ATOM 1962 C C . LEU A 1 234 ? 19.162 14.437 -2.722 1.00 89.38 234 LEU A C 1
ATOM 1964 O O . LEU A 1 234 ? 18.922 15.416 -2.018 1.00 89.38 234 LEU A O 1
ATOM 1968 N N . TYR A 1 235 ? 19.470 13.248 -2.203 1.00 89.62 235 TYR A N 1
ATOM 1969 C CA . TYR A 1 235 ? 19.605 13.007 -0.770 1.00 89.62 235 TYR A CA 1
ATOM 1970 C C . TYR A 1 235 ? 20.795 13.775 -0.183 1.00 89.62 235 TYR A C 1
ATOM 1972 O O . TYR A 1 235 ? 20.636 14.476 0.819 1.00 89.62 235 TYR A O 1
ATOM 1980 N N . ILE A 1 236 ? 21.959 13.714 -0.839 1.00 94.19 236 ILE A N 1
ATOM 1981 C CA . ILE A 1 236 ? 23.162 14.459 -0.436 1.00 94.19 236 ILE A CA 1
ATOM 1982 C C . ILE A 1 236 ? 22.902 15.969 -0.499 1.00 94.19 236 ILE A C 1
ATOM 1984 O O . ILE A 1 236 ? 23.193 16.690 0.456 1.00 94.19 236 ILE A O 1
ATOM 1988 N N . LEU A 1 237 ? 22.286 16.450 -1.582 1.00 92.50 237 LEU A N 1
ATOM 1989 C CA . LEU A 1 237 ? 21.901 17.854 -1.718 1.00 92.50 237 LEU A CA 1
ATOM 1990 C C . LEU A 1 237 ? 20.910 18.277 -0.623 1.00 92.50 237 LEU A C 1
ATOM 1992 O O . LEU A 1 237 ? 21.051 19.350 -0.040 1.00 92.50 237 LEU A O 1
ATOM 1996 N N . GLY A 1 238 ? 19.927 17.432 -0.311 1.00 88.75 238 GLY A N 1
ATOM 1997 C CA . GLY A 1 238 ? 18.954 17.669 0.753 1.00 88.75 238 GLY A CA 1
ATOM 1998 C C . GLY A 1 238 ? 19.608 17.791 2.130 1.00 88.75 238 GLY A C 1
ATOM 1999 O O . GLY A 1 238 ? 19.314 18.739 2.858 1.00 88.75 238 GLY A O 1
ATOM 2000 N N . GLN A 1 239 ? 20.536 16.887 2.458 1.00 90.19 239 GLN A N 1
ATOM 2001 C CA . GLN A 1 239 ? 21.350 16.946 3.678 1.00 90.19 239 GLN A CA 1
ATOM 2002 C C . GLN A 1 239 ? 22.169 18.242 3.739 1.00 90.19 239 GLN A C 1
ATOM 2004 O O . GLN A 1 239 ? 22.143 18.951 4.746 1.00 90.19 239 GLN A O 1
ATOM 2009 N N . TYR A 1 240 ? 22.827 18.610 2.638 1.00 93.81 240 TYR A N 1
ATOM 2010 C CA . TYR A 1 240 ? 23.609 19.841 2.543 1.00 93.81 240 TYR A CA 1
ATOM 2011 C C . TYR A 1 240 ? 22.756 21.106 2.749 1.00 93.81 240 TYR A C 1
ATOM 2013 O O . TYR A 1 240 ? 23.116 21.989 3.534 1.00 93.81 240 TYR A O 1
ATOM 2021 N N . LEU A 1 241 ? 21.596 21.196 2.091 1.00 90.06 241 LEU A N 1
ATOM 2022 C CA . LEU A 1 241 ? 20.674 22.329 2.227 1.00 90.06 241 LEU A CA 1
ATOM 2023 C C . LEU A 1 241 ? 20.080 22.423 3.635 1.00 90.06 241 LEU A C 1
ATOM 2025 O O . LEU A 1 241 ? 19.978 23.522 4.185 1.00 90.06 241 LEU A O 1
ATOM 2029 N N . LEU A 1 242 ? 19.715 21.285 4.234 1.00 89.06 242 LEU A N 1
ATOM 2030 C CA . LEU A 1 242 ? 19.227 21.231 5.609 1.00 89.06 242 LEU A CA 1
ATOM 2031 C C . LEU A 1 242 ? 20.300 21.722 6.581 1.00 89.06 242 LEU A C 1
ATOM 2033 O O . LEU A 1 242 ? 20.017 22.568 7.427 1.00 89.06 242 LEU A O 1
ATOM 2037 N N . HIS A 1 243 ? 21.537 21.254 6.416 1.00 90.69 243 HIS A N 1
ATOM 2038 C CA . HIS A 1 243 ? 22.664 21.677 7.236 1.00 90.69 243 HIS A CA 1
ATOM 2039 C C . HIS A 1 243 ? 22.901 23.193 7.136 1.00 90.69 243 HIS A C 1
ATOM 2041 O O . HIS A 1 243 ? 23.015 23.870 8.158 1.00 90.69 243 HIS A O 1
ATOM 2047 N N . ARG A 1 244 ? 22.872 23.771 5.924 1.00 91.62 244 ARG A N 1
ATOM 2048 C CA . ARG A 1 244 ? 22.978 25.231 5.735 1.00 91.62 244 ARG A CA 1
ATOM 2049 C C . ARG A 1 244 ? 21.839 26.000 6.392 1.00 91.62 244 ARG A C 1
ATOM 2051 O O . ARG A 1 244 ? 22.085 27.043 6.995 1.00 91.62 244 ARG A O 1
ATOM 2058 N N . LYS A 1 245 ? 20.608 25.498 6.287 1.00 88.69 245 LYS A N 1
ATOM 2059 C CA . LYS A 1 245 ? 19.440 26.131 6.900 1.00 88.69 245 LYS A CA 1
ATOM 2060 C C . LYS A 1 245 ? 19.549 26.143 8.426 1.00 88.69 245 LYS A C 1
ATOM 2062 O O . LYS A 1 245 ? 19.366 27.194 9.029 1.00 88.69 245 LYS A O 1
ATOM 2067 N N . VAL A 1 246 ? 19.907 25.011 9.033 1.00 90.12 246 VAL A N 1
ATOM 2068 C CA . VAL A 1 246 ? 20.096 24.904 10.489 1.00 90.12 246 VAL A CA 1
ATOM 2069 C C . VAL A 1 246 ? 21.203 25.844 10.967 1.00 90.12 246 VAL A C 1
ATOM 2071 O O . VAL A 1 246 ? 21.047 26.505 11.991 1.00 90.12 246 VAL A O 1
ATOM 2074 N N . LEU A 1 247 ? 22.307 25.958 10.222 1.00 90.00 247 LEU A N 1
ATOM 2075 C CA . LEU A 1 247 ? 23.375 26.908 10.545 1.00 90.00 247 LEU A CA 1
ATOM 2076 C C . LEU A 1 247 ? 22.908 28.369 10.466 1.00 90.00 247 LEU A C 1
ATOM 2078 O O . LEU A 1 247 ? 23.252 29.157 11.343 1.00 90.00 247 LEU A O 1
ATOM 2082 N N . ALA A 1 248 ? 22.121 28.733 9.452 1.00 88.00 248 ALA A N 1
ATOM 2083 C CA . ALA A 1 248 ? 21.569 30.080 9.318 1.00 88.00 248 ALA A CA 1
ATOM 2084 C C . ALA A 1 248 ? 20.578 30.417 10.450 1.00 88.00 248 ALA A C 1
ATOM 2086 O O . ALA A 1 248 ? 20.680 31.482 11.052 1.00 88.00 248 ALA A O 1
ATOM 2087 N N . GLU A 1 249 ? 19.678 29.490 10.799 1.00 87.31 249 GLU A N 1
ATOM 2088 C CA . GLU A 1 249 ? 18.732 29.654 11.915 1.00 87.31 249 GLU A CA 1
ATOM 2089 C C . GLU A 1 249 ? 19.453 29.783 13.267 1.00 87.31 249 GLU A C 1
ATOM 2091 O O . GLU A 1 249 ? 19.047 30.585 14.111 1.00 87.31 249 GLU A O 1
ATOM 2096 N N . ARG A 1 250 ? 20.561 29.051 13.466 1.00 86.75 250 ARG A N 1
ATOM 2097 C CA . ARG A 1 250 ? 21.412 29.181 14.661 1.00 86.75 250 ARG A CA 1
ATOM 2098 C C . ARG A 1 250 ? 22.090 30.550 14.747 1.00 86.75 250 ARG A C 1
ATOM 2100 O O . ARG A 1 250 ? 22.079 31.133 15.825 1.00 86.75 250 ARG A O 1
ATOM 2107 N N . LYS A 1 251 ? 22.637 31.073 13.641 1.00 87.81 251 LYS A N 1
ATOM 2108 C CA . LYS A 1 251 ? 23.250 32.417 13.601 1.00 87.81 251 LYS A CA 1
ATOM 2109 C C . LYS A 1 251 ? 22.231 33.514 13.915 1.00 87.81 251 LYS A C 1
ATOM 2111 O O . LYS A 1 251 ? 22.465 34.308 14.815 1.00 87.81 251 LYS A O 1
ATOM 2116 N N . PHE A 1 252 ? 21.066 33.467 13.272 1.00 84.12 252 PHE A N 1
ATOM 2117 C CA . PHE A 1 252 ? 19.979 34.421 13.509 1.00 84.12 252 PHE A CA 1
ATOM 2118 C C . PHE A 1 252 ? 19.454 34.374 14.957 1.00 84.12 252 PHE A C 1
ATOM 2120 O O . PHE A 1 252 ? 19.202 35.404 15.573 1.00 84.12 252 PHE A O 1
ATOM 2127 N N . SER A 1 253 ? 19.339 33.176 15.546 1.00 81.62 253 SER A N 1
ATOM 2128 C CA . SER A 1 253 ? 18.932 33.025 16.954 1.00 81.62 253 SER A CA 1
ATOM 2129 C C . SER A 1 253 ? 19.983 33.565 17.935 1.00 81.62 253 SER A C 1
ATOM 2131 O O . SER A 1 253 ? 19.625 34.082 18.990 1.00 81.62 253 SER A O 1
ATOM 2133 N N . GLN A 1 254 ? 21.274 33.460 17.600 1.00 83.06 254 GLN A N 1
ATOM 2134 C CA . GLN A 1 254 ? 22.365 34.020 18.404 1.00 83.06 254 GLN A CA 1
ATOM 2135 C C . GLN A 1 254 ? 22.454 35.550 18.298 1.00 83.06 254 GLN A C 1
ATOM 2137 O O . GLN A 1 254 ? 22.760 36.192 19.297 1.00 83.06 254 GLN A O 1
ATOM 2142 N N . GLU A 1 255 ? 22.187 36.133 17.127 1.00 82.50 255 GLU A N 1
ATOM 2143 C CA . GLU A 1 255 ? 22.145 37.590 16.925 1.00 82.50 255 GLU A CA 1
ATOM 2144 C C . GLU A 1 255 ? 20.971 38.223 17.687 1.00 82.50 255 GLU A C 1
ATOM 2146 O O . GLU A 1 255 ? 21.203 39.075 18.543 1.00 82.50 255 GLU A O 1
ATOM 2151 N N . ASN A 1 256 ? 19.750 37.702 17.519 1.00 78.31 256 ASN A N 1
ATOM 2152 C CA . ASN A 1 256 ? 18.575 38.182 18.264 1.00 78.31 256 ASN A CA 1
ATOM 2153 C C . ASN A 1 256 ? 18.723 38.011 19.788 1.00 78.31 256 ASN A C 1
ATOM 2155 O O . ASN A 1 256 ? 18.244 38.836 20.563 1.00 78.31 256 ASN A O 1
ATOM 2159 N N . GLY A 1 257 ? 19.381 36.935 20.240 1.00 77.19 257 GLY A N 1
ATOM 2160 C CA . GLY A 1 257 ? 19.660 36.715 21.662 1.00 77.19 257 GLY A CA 1
ATOM 2161 C C . GLY A 1 257 ? 20.636 37.743 22.248 1.00 77.19 257 GLY A C 1
ATOM 2162 O O . GLY A 1 257 ? 20.459 38.169 23.388 1.00 77.19 257 GLY A O 1
ATOM 2163 N N . LYS A 1 258 ? 21.637 38.174 21.467 1.00 78.69 258 LYS A N 1
ATOM 2164 C CA . LYS A 1 258 ? 22.591 39.224 21.864 1.00 78.69 258 LYS A CA 1
ATOM 2165 C C . LYS A 1 258 ? 21.947 40.612 21.882 1.00 78.69 258 LYS A C 1
ATOM 2167 O O . LYS A 1 258 ? 22.207 41.373 22.809 1.00 78.69 258 LYS A O 1
ATOM 2172 N N . GLU A 1 259 ? 21.094 40.928 20.908 1.00 73.50 259 GLU A N 1
ATOM 2173 C CA . GLU A 1 259 ? 20.338 42.189 20.872 1.00 73.50 259 GLU A CA 1
ATOM 2174 C C . GLU A 1 259 ? 19.384 42.312 22.069 1.00 73.50 259 GLU A C 1
ATOM 2176 O O . GLU A 1 259 ? 19.448 43.295 22.803 1.00 73.50 259 GLU A O 1
ATOM 2181 N N . ALA A 1 260 ? 18.607 41.264 22.368 1.00 72.50 260 ALA A N 1
ATOM 2182 C CA . ALA A 1 260 ? 17.705 41.254 23.523 1.00 72.50 260 ALA A CA 1
ATOM 2183 C C . ALA A 1 260 ? 18.441 41.425 24.869 1.00 72.50 2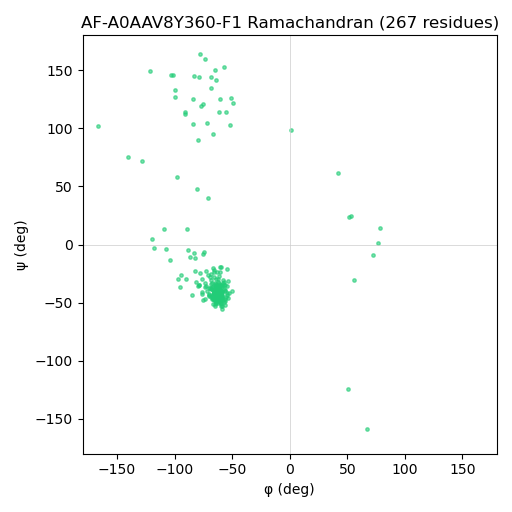60 ALA A C 1
ATOM 2185 O O . ALA A 1 260 ? 17.925 42.056 25.793 1.00 72.50 260 ALA A O 1
ATOM 2186 N N . GLN A 1 261 ? 19.655 40.876 24.991 1.00 71.38 261 GLN A N 1
ATOM 2187 C CA . GLN A 1 261 ? 20.480 41.015 26.193 1.00 71.38 261 GLN A CA 1
ATOM 2188 C C . GLN A 1 261 ? 21.092 42.420 26.329 1.00 71.38 261 GLN A C 1
ATOM 2190 O O . GLN A 1 261 ? 21.224 42.918 27.449 1.00 71.38 261 GLN A O 1
ATOM 2195 N N . ASN A 1 262 ? 21.426 43.078 25.214 1.00 72.25 262 ASN A N 1
ATOM 2196 C CA . ASN A 1 262 ? 21.890 44.466 25.208 1.00 72.25 262 ASN A CA 1
ATOM 2197 C C . ASN A 1 262 ? 20.756 45.447 25.553 1.00 72.25 262 ASN A C 1
ATOM 2199 O O . ASN A 1 262 ? 20.962 46.327 26.387 1.00 72.25 262 ASN A O 1
ATOM 2203 N N . ASP A 1 263 ? 19.550 45.251 25.015 1.00 71.50 263 ASP A N 1
ATOM 2204 C CA . ASP A 1 263 ? 18.377 46.091 25.310 1.00 71.50 263 ASP A CA 1
ATOM 2205 C C . ASP A 1 263 ? 17.955 46.041 26.787 1.00 71.50 263 ASP A C 1
ATOM 2207 O O . ASP A 1 263 ? 17.549 47.050 27.367 1.00 71.50 263 ASP A O 1
ATOM 2211 N N . LEU A 1 264 ? 18.076 44.874 27.429 1.00 70.88 264 LEU A N 1
ATOM 2212 C CA . LEU A 1 264 ? 17.849 44.729 28.872 1.00 70.88 264 LEU A CA 1
ATOM 2213 C C . LEU A 1 264 ? 18.876 45.514 29.698 1.00 70.88 264 LEU A C 1
ATOM 2215 O O . LEU A 1 264 ? 18.525 46.077 30.732 1.00 70.88 264 LEU A O 1
ATOM 2219 N N . LYS A 1 265 ? 20.124 45.590 29.223 1.00 69.12 265 LYS A N 1
ATOM 2220 C CA . LYS A 1 265 ? 21.209 46.327 29.880 1.00 69.12 265 LYS A CA 1
ATOM 2221 C C . LYS A 1 265 ? 21.005 47.845 29.807 1.00 69.12 265 LYS A C 1
ATOM 2223 O O . LYS A 1 265 ? 21.277 48.527 30.787 1.00 69.12 265 LYS A O 1
ATOM 2228 N N . TYR A 1 266 ? 20.481 48.357 28.690 1.00 66.69 266 TYR A N 1
ATOM 2229 C CA . TYR A 1 266 ? 20.154 49.781 28.511 1.00 66.69 266 TYR A CA 1
ATOM 2230 C C . TYR A 1 266 ? 18.922 50.248 29.299 1.00 66.69 266 TYR A C 1
ATOM 2232 O O . TYR A 1 266 ? 18.789 51.435 29.556 1.00 66.69 266 TYR A O 1
ATOM 2240 N N . LYS A 1 267 ? 18.009 49.345 29.680 1.00 67.50 267 LYS A N 1
ATOM 2241 C CA . LYS A 1 267 ? 16.824 49.686 30.493 1.00 67.50 267 LYS A CA 1
ATOM 2242 C C . LYS A 1 267 ? 17.072 49.666 32.005 1.00 67.50 267 LYS A C 1
ATOM 2244 O O . LYS A 1 267 ? 16.183 50.055 32.757 1.00 67.50 267 LYS A O 1
ATOM 2249 N N . GLN A 1 268 ? 18.221 49.155 32.447 1.00 60.69 268 GLN A N 1
ATOM 2250 C CA . GLN A 1 268 ? 18.577 49.002 33.864 1.00 60.69 268 GLN A CA 1
ATOM 2251 C C . GLN A 1 268 ? 19.644 49.998 34.349 1.00 60.69 268 GLN A C 1
ATOM 2253 O O . GLN A 1 268 ? 19.965 49.981 35.537 1.00 60.69 268 GLN A O 1
ATOM 2258 N N . GLY A 1 269 ? 20.190 50.836 33.461 1.00 54.84 269 GLY A N 1
ATOM 2259 C CA . GLY A 1 269 ? 21.098 51.943 33.786 1.00 54.84 269 GLY A CA 1
ATOM 2260 C C . GLY A 1 269 ? 20.471 53.273 33.412 1.00 54.84 269 GLY A C 1
ATOM 2261 O O . GLY A 1 269 ? 20.715 54.244 34.156 1.00 54.84 269 GLY A O 1
#

Sequence (269 aa):
MNREDVVYLCLLLFSMVFGVCYRRIHDVDYKKKTGALVGLLIIFIVSGLHSVHVLITVFINACPYYRYTTYLDHLTKPYYKYDNYKEALLKKLYLIPLLGGIHLITSYYWPLSYVFSDEFYNRSFLYRYWYIWPVYLVFRSRLYFGLVLTEMVCITGGLGLYPDFSRPKPGRGPTENFKKTKATSLRISKLVMLFLKMQMFSYQTVSFILLELGKIFHYYNSVYHCITILYLGLYILGQYLLHRKVLAERKFSQENGKEAQNDLKYKQG

Solvent-accessible surface area (backbone atoms only — not comparable to full-atom values): 15127 Å² total; per-residue (Å²): 133,54,73,66,55,52,54,52,51,51,52,51,54,48,46,34,56,47,12,54,56,58,56,71,56,80,54,55,69,61,45,51,53,51,54,50,52,54,51,52,50,52,43,40,72,76,42,51,92,53,34,65,61,53,52,55,52,48,47,70,67,45,54,84,56,52,42,69,66,51,58,49,45,52,59,74,49,75,44,80,81,65,43,64,56,68,61,60,45,50,64,52,55,63,45,50,61,54,49,44,52,53,30,52,53,34,42,68,78,42,43,68,71,50,74,78,35,72,70,49,71,73,46,57,63,69,58,56,60,54,52,41,55,47,38,37,48,34,54,49,38,56,53,48,50,55,50,53,55,49,50,48,29,35,41,41,43,42,46,91,58,66,35,79,91,46,48,61,43,93,58,63,38,67,53,91,73,90,75,75,78,72,84,71,79,89,46,69,69,55,53,51,50,48,51,51,52,51,50,56,53,34,57,57,45,49,48,72,71,55,74,42,70,70,59,35,50,54,53,39,58,69,57,66,46,49,66,63,54,52,51,51,52,52,48,54,51,49,51,52,52,50,52,52,49,54,52,51,54,50,51,52,53,52,50,56,51,51,51,57,55,50,55,57,55,66,75,75,109

Organism: NCBI:txid1586634

InterPro domains:
  IPR049941 Lysophospholipid acyltransferase 7/Porcupine-like [PTHR13906] (62-162)

Foldseek 3Di:
DDPLVVLVVVVLVVLLVVLLVLLPDQDLVVSVVVVVVSVLVSLCVNQPPCSVVVVVVCCVPPVVLADPVLVVCLRHPNQVVQFPLVVVLVVLVVVLVVLVVLLVVLCVVQPPVVLVDPVLLPDDLVSLLVSLQSNLSNVVSVVVNVVSSVVSSCSSNVRQTHHVVQVQDRNGTRDDDPPDPPPDDDDPVVVVVVVLVSSLVSLVVVCVVVVDPVSNVVSCVSNVVPSVVVVVVVVVVVVVVVVVVVVVVVVVVVVVVVVVVVVVVVVVD

Radius of gyration: 25.98 Å; Cα contacts (8 Å, |Δi|>4): 156; chains: 1; bounding box: 49×78×61 Å